Protein AF-A0A954G196-F1 (afdb_monomer)

Mean predicted aligned error: 9.14 Å

Secondary structure (DSSP, 8-state):
---------------------------B------TT--HHHHHHHHHSS--HHHHHHHHHHTSPP-HHHHHTT-SBSSHHHHHHHHHHHHHSBHHHHHHS-S--SHHHHHHS--S-----TT--BHHHHHHHHHHS-HHHHHHHHTT--HHHHHHHHHT--HHHHHHHHTT---PPTTS-TT-TT----------TT--HHHHHHHHHHHHHTT--

Nearest PDB structures (foldseek):
  2qez-assembly3_E  TM=8.944E-01  e=1.404E-07  Listeria monocytogenes serotype 4b str. F2365
  2qez-assembly3_D  TM=8.898E-01  e=1.645E-07  Listeria monocytogenes serotype 4b str. F2365
  2qez-assembly4_B  TM=8.903E-01  e=4.498E-07  Listeria monocytogenes serotype 4b str. F2365
  2qez-assembly4_C  TM=8.889E-01  e=5.559E-07  Listeria monocytogenes serotype 4b str. F2365
  3abo-assembly1_A  TM=8.977E-01  e=1.645E-05  Escherichia coli K-12

pLDDT: mean 86.34, std 20.27, range [30.31, 98.56]

Solvent-accessible surface area (backbone atoms only — not comparable to full-atom values): 13025 Å² total; per-residue (Å²): 141,83,90,84,83,87,81,81,82,79,82,78,78,78,76,76,75,76,75,80,69,85,68,73,74,54,44,34,76,43,92,80,81,63,89,85,36,20,48,66,59,48,36,35,71,77,65,72,43,90,46,72,69,59,50,51,26,45,62,35,10,19,41,76,95,47,71,70,40,45,76,73,30,19,20,34,58,45,70,65,18,19,52,43,29,33,50,17,46,31,51,25,42,49,68,61,47,73,74,53,58,96,62,90,49,75,64,47,68,69,63,51,57,82,92,76,67,78,62,60,99,81,50,57,25,34,42,44,46,44,48,49,57,69,76,54,55,50,74,62,50,56,68,54,56,76,67,58,41,70,67,58,53,56,54,35,57,44,70,49,51,73,66,55,49,50,60,41,57,77,58,60,67,67,54,44,85,100,56,61,54,48,28,88,96,51,86,85,45,84,66,78,64,80,42,98,77,69,42,66,67,58,30,49,52,46,47,55,53,34,47,76,72,75,30,98

Structure (mmCIF, N/CA/C/O backbone):
data_AF-A0A954G196-F1
#
_entry.id   AF-A0A954G196-F1
#
loop_
_atom_site.group_PDB
_atom_site.id
_atom_site.type_symbol
_atom_site.label_atom_id
_atom_site.label_alt_id
_atom_site.label_comp_id
_atom_site.label_asym_id
_atom_site.label_entity_id
_atom_site.label_seq_id
_atom_site.pdbx_PDB_ins_code
_atom_site.Cartn_x
_atom_site.Cartn_y
_atom_site.Cartn_z
_atom_site.occupancy
_atom_site.B_iso_or_equiv
_atom_site.auth_seq_id
_atom_site.auth_comp_id
_atom_site.auth_asym_id
_atom_site.auth_atom_id
_atom_site.pdbx_PDB_model_num
ATOM 1 N N . MET A 1 1 ? -22.270 -38.171 -60.499 1.00 39.94 1 MET A N 1
ATOM 2 C CA . MET A 1 1 ? -21.292 -38.528 -59.444 1.00 39.94 1 MET A CA 1
ATOM 3 C C . MET A 1 1 ? -20.167 -37.513 -59.557 1.00 39.94 1 MET A C 1
ATOM 5 O O . MET A 1 1 ? -19.632 -37.422 -60.644 1.00 39.94 1 MET A O 1
ATOM 9 N N . LEU A 1 2 ? -19.806 -36.639 -58.625 1.00 38.56 2 LEU A N 1
ATOM 10 C CA . LEU A 1 2 ? -20.030 -36.418 -57.193 1.00 38.56 2 LEU A CA 1
ATOM 11 C C . LEU A 1 2 ? -20.229 -34.881 -57.039 1.00 38.56 2 LEU A C 1
ATOM 13 O O . LEU A 1 2 ? -19.642 -34.137 -57.810 1.00 38.56 2 LEU A O 1
ATOM 17 N N . GLY A 1 3 ? -21.077 -34.294 -56.195 1.00 36.56 3 GLY A N 1
ATOM 18 C CA . GLY A 1 3 ? -21.371 -34.629 -54.809 1.00 36.56 3 GLY A CA 1
ATOM 19 C C . GLY A 1 3 ? -20.386 -33.924 -53.866 1.00 36.56 3 GLY A C 1
ATOM 20 O O . GLY A 1 3 ? -19.555 -34.606 -53.285 1.00 36.56 3 GLY A O 1
ATOM 21 N N . SER A 1 4 ? -20.441 -32.593 -53.727 1.00 35.09 4 SER A N 1
ATOM 22 C CA . SER A 1 4 ? -19.754 -31.888 -52.631 1.00 35.09 4 SER A CA 1
ATOM 23 C C . SER A 1 4 ? -20.614 -30.732 -52.121 1.00 35.09 4 SER A C 1
ATOM 25 O O . SER A 1 4 ? -20.713 -29.675 -52.742 1.00 35.09 4 SER A O 1
ATOM 27 N N . SER A 1 5 ? -21.292 -30.983 -51.003 1.00 35.44 5 SER A N 1
ATOM 28 C CA . SER A 1 5 ? -22.022 -29.991 -50.220 1.00 35.44 5 SER A CA 1
ATOM 29 C C . SER A 1 5 ? -21.052 -29.324 -49.248 1.00 35.44 5 SER A C 1
ATOM 31 O O . SER A 1 5 ? -20.457 -29.991 -48.405 1.00 35.44 5 SER A O 1
ATOM 33 N N . ILE A 1 6 ? -20.902 -28.005 -49.350 1.00 37.25 6 ILE A N 1
ATOM 34 C CA . ILE A 1 6 ? -20.151 -27.199 -48.385 1.00 37.25 6 ILE A CA 1
ATOM 35 C C . ILE A 1 6 ? -21.044 -27.015 -47.153 1.00 37.25 6 ILE A C 1
ATOM 37 O O . ILE A 1 6 ? -22.035 -26.289 -47.196 1.00 37.25 6 ILE A O 1
ATOM 41 N N . ALA A 1 7 ? -20.719 -27.713 -46.066 1.00 35.91 7 ALA A N 1
ATOM 42 C CA . ALA A 1 7 ? -21.366 -27.534 -44.774 1.00 35.91 7 ALA A CA 1
ATOM 43 C C . ALA A 1 7 ? -20.754 -26.316 -44.064 1.00 35.91 7 ALA A C 1
ATOM 45 O O . ALA A 1 7 ? -19.602 -26.344 -43.635 1.00 35.91 7 ALA A O 1
ATOM 46 N N . LEU A 1 8 ? -21.527 -25.234 -43.962 1.00 30.31 8 LEU A N 1
ATOM 47 C CA . LEU A 1 8 ? -21.181 -24.050 -43.180 1.00 30.31 8 LEU A CA 1
ATOM 48 C C . LEU A 1 8 ? -21.573 -24.298 -41.716 1.00 30.31 8 LEU A C 1
ATOM 50 O O . LEU A 1 8 ? -22.739 -24.173 -41.341 1.00 30.31 8 LEU A O 1
ATOM 54 N N . THR A 1 9 ? -20.614 -24.687 -40.882 1.00 34.22 9 THR A N 1
ATOM 55 C CA . THR A 1 9 ? -20.844 -24.917 -39.451 1.00 34.22 9 THR A CA 1
ATOM 56 C C . THR A 1 9 ? -20.902 -23.573 -38.716 1.00 34.22 9 THR A C 1
ATOM 58 O O . 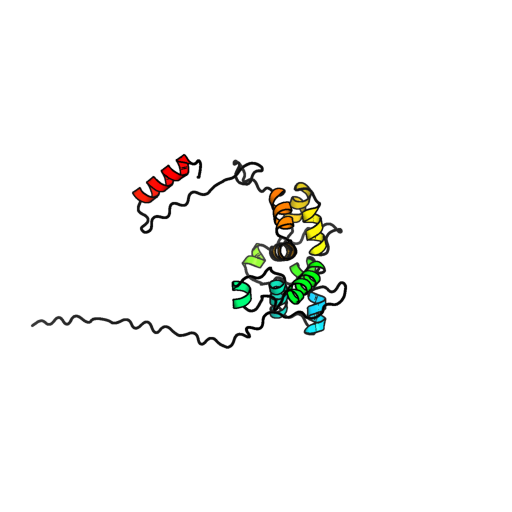THR A 1 9 ? -19.870 -23.003 -38.366 1.00 34.22 9 THR A O 1
ATOM 61 N N . LEU A 1 10 ? -22.105 -23.041 -38.475 1.00 31.89 10 LEU A N 1
ATOM 62 C CA . LEU A 1 10 ? -22.304 -21.916 -37.554 1.00 31.89 10 LEU A CA 1
ATOM 63 C C . LEU A 1 10 ? -22.091 -22.391 -36.110 1.00 31.89 10 LEU A C 1
ATOM 65 O O . LEU A 1 10 ? -22.934 -23.079 -35.535 1.00 31.89 10 LEU A O 1
ATOM 69 N N . SER A 1 11 ? -20.965 -22.004 -35.513 1.00 32.06 11 SER A N 1
ATOM 70 C CA . SER A 1 11 ? -20.737 -22.157 -34.077 1.00 32.06 11 SER A CA 1
ATOM 71 C C . SER A 1 11 ? -21.541 -21.092 -33.327 1.00 32.06 11 SER A C 1
ATOM 73 O O . SER A 1 11 ? -21.160 -19.925 -33.277 1.00 32.06 11 SER A O 1
ATOM 75 N N . PHE A 1 12 ? -22.686 -21.479 -32.763 1.00 35.28 12 PHE A N 1
ATOM 76 C CA . PHE A 1 12 ? -23.407 -20.653 -31.798 1.00 35.28 12 PHE A CA 1
ATOM 77 C C . PHE A 1 12 ? -22.737 -20.795 -30.430 1.00 35.28 12 PHE A C 1
ATOM 79 O O . PHE A 1 12 ? -23.051 -21.702 -29.655 1.00 35.28 12 PHE A O 1
ATOM 86 N N . THR A 1 13 ? -21.826 -19.882 -30.098 1.00 34.56 13 THR A N 1
ATOM 87 C CA . THR A 1 13 ? -21.360 -19.708 -28.722 1.00 34.56 13 THR A CA 1
ATOM 88 C C . THR A 1 13 ? -22.534 -19.219 -27.879 1.00 34.56 13 THR A C 1
ATOM 90 O O . THR A 1 13 ? -22.913 -18.048 -27.886 1.00 34.56 13 THR A O 1
ATOM 93 N N . ARG A 1 14 ? -23.149 -20.150 -27.145 1.00 32.94 14 ARG A N 1
ATOM 94 C CA . ARG A 1 14 ? -24.119 -19.864 -26.085 1.00 32.94 14 ARG A CA 1
ATOM 95 C C . ARG A 1 14 ? -23.381 -19.105 -24.98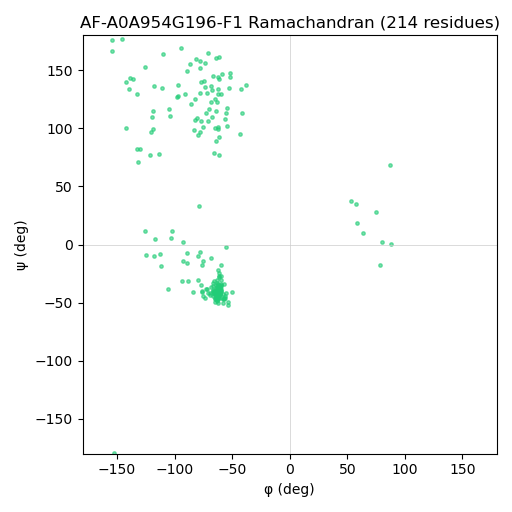2 1.00 32.94 14 ARG A C 1
ATOM 97 O O . ARG A 1 14 ? -22.822 -19.707 -24.069 1.00 32.94 14 ARG A O 1
ATOM 104 N N . SER A 1 15 ? -23.353 -17.779 -25.083 1.00 33.69 15 SER A N 1
ATOM 105 C CA . SER A 1 15 ? -22.915 -16.922 -23.988 1.00 33.69 15 SER A CA 1
ATOM 106 C C . SER A 1 15 ? -23.889 -17.145 -22.831 1.00 33.69 15 SER A C 1
ATOM 108 O O . SER A 1 15 ? -25.037 -16.694 -22.864 1.00 33.69 15 SER A O 1
ATOM 110 N N . ARG A 1 16 ? -23.475 -17.951 -21.845 1.00 33.72 16 ARG A N 1
ATOM 111 C CA . ARG A 1 16 ? -24.171 -18.057 -20.566 1.00 33.72 16 ARG A CA 1
ATOM 112 C C . ARG A 1 16 ? -24.098 -16.665 -19.951 1.00 33.72 16 ARG A C 1
ATOM 114 O O . ARG A 1 16 ? -23.074 -16.297 -19.386 1.00 33.72 16 ARG A O 1
ATOM 121 N N . LYS A 1 17 ? -25.181 -15.891 -20.071 1.00 33.06 17 LYS A N 1
ATOM 122 C CA . LYS A 1 17 ? -25.446 -14.785 -19.152 1.00 33.06 17 LYS A CA 1
ATOM 123 C C . LYS A 1 17 ? -25.402 -15.394 -17.756 1.00 33.06 17 LYS A C 1
ATOM 125 O O . LYS A 1 17 ? -26.336 -16.088 -17.363 1.00 33.06 17 LYS A O 1
ATOM 130 N N . ALA A 1 18 ? -24.289 -15.192 -17.058 1.00 33.81 18 ALA A N 1
ATOM 131 C CA . ALA A 1 18 ? -24.248 -15.340 -15.621 1.00 33.81 18 ALA A CA 1
ATOM 132 C C . ALA A 1 18 ? -25.329 -14.397 -15.095 1.00 33.81 18 ALA A C 1
ATOM 134 O O . ALA A 1 18 ? -25.239 -13.178 -15.246 1.00 33.81 18 ALA A O 1
ATOM 135 N N . THR A 1 19 ? -26.419 -14.976 -14.609 1.00 32.09 19 THR A N 1
ATOM 136 C CA . THR A 1 19 ? -27.421 -14.257 -13.840 1.00 32.09 19 THR A CA 1
ATOM 137 C C . THR A 1 19 ? -26.679 -13.606 -12.688 1.00 32.09 19 THR A C 1
ATOM 139 O O . THR A 1 19 ? -26.096 -14.303 -11.859 1.00 32.09 19 THR A O 1
ATOM 142 N N . ALA A 1 20 ? -26.633 -12.274 -12.697 1.00 37.56 20 ALA A N 1
ATOM 143 C CA . ALA A 1 20 ? -26.178 -11.492 -11.569 1.00 37.56 20 ALA A CA 1
ATOM 144 C C . ALA A 1 20 ? -27.131 -11.800 -10.414 1.00 37.56 20 ALA A C 1
ATOM 146 O O . ALA A 1 20 ? -28.212 -11.223 -10.302 1.00 37.56 20 ALA A O 1
ATOM 147 N N . GLU A 1 21 ? -26.760 -12.786 -9.602 1.00 36.22 21 GLU A N 1
ATOM 148 C CA . GLU A 1 21 ? -27.290 -12.896 -8.258 1.00 36.22 21 GLU A CA 1
ATOM 149 C C . GLU A 1 21 ? -27.058 -11.551 -7.584 1.00 36.22 21 GLU A C 1
ATOM 151 O O . GLU A 1 21 ? -25.999 -10.937 -7.739 1.00 36.22 21 GLU A O 1
ATOM 156 N N . ASN A 1 22 ? -28.100 -11.084 -6.908 1.00 37.53 22 ASN A N 1
ATOM 157 C CA . ASN A 1 22 ? -28.181 -9.822 -6.202 1.00 37.53 22 ASN A CA 1
ATOM 158 C C . ASN A 1 22 ? -27.117 -9.792 -5.090 1.00 37.53 22 ASN A C 1
ATOM 160 O O . ASN A 1 22 ? -27.403 -10.060 -3.924 1.00 37.53 22 ASN A O 1
ATOM 164 N N . ARG A 1 23 ? -25.854 -9.553 -5.463 1.00 42.22 23 ARG A N 1
ATOM 165 C CA . ARG A 1 23 ? -24.754 -9.330 -4.531 1.00 42.22 23 ARG A CA 1
ATOM 166 C C . ARG A 1 23 ? -25.068 -8.011 -3.876 1.00 42.22 23 ARG A C 1
ATOM 168 O O . ARG A 1 23 ? -25.039 -6.987 -4.545 1.00 42.22 23 ARG A O 1
ATOM 175 N N . ASN A 1 24 ? -25.431 -8.085 -2.605 1.00 45.66 24 ASN A N 1
ATOM 176 C CA . ASN A 1 24 ? -25.754 -6.966 -1.744 1.00 45.66 24 ASN A CA 1
ATOM 177 C C . ASN A 1 24 ? -24.731 -5.835 -1.967 1.00 45.66 24 ASN A C 1
ATOM 179 O O . ASN A 1 24 ? -23.633 -5.857 -1.414 1.00 45.66 24 ASN A O 1
ATOM 183 N N . SER A 1 25 ? -25.078 -4.881 -2.832 1.00 47.53 25 SER A N 1
ATOM 184 C CA . SER A 1 25 ? -24.249 -3.762 -3.289 1.00 47.53 25 SER A CA 1
ATOM 185 C C . SER A 1 25 ? -24.222 -2.649 -2.242 1.00 47.53 25 SER A C 1
ATOM 187 O O . SER A 1 25 ? -24.230 -1.461 -2.561 1.00 47.53 25 SER A O 1
ATOM 189 N N . GLY A 1 26 ? -24.290 -3.046 -0.972 1.00 66.19 26 GLY A N 1
ATOM 190 C CA . GLY A 1 26 ? -24.267 -2.157 0.165 1.00 66.19 26 GLY A CA 1
ATOM 191 C C . GLY A 1 26 ? -22.823 -1.819 0.454 1.00 66.19 26 GLY A C 1
ATOM 192 O O . GLY A 1 26 ? -22.072 -2.663 0.937 1.00 66.19 26 GLY A O 1
ATOM 193 N N . ALA A 1 27 ? -22.437 -0.591 0.137 1.00 86.50 27 ALA A N 1
ATOM 194 C CA . ALA A 1 27 ? -21.193 -0.040 0.628 1.00 86.50 27 ALA A CA 1
ATOM 195 C C . ALA A 1 27 ? -21.118 -0.187 2.163 1.00 86.50 27 ALA A C 1
ATOM 197 O O . ALA A 1 27 ? -22.134 -0.180 2.863 1.00 86.50 27 ALA A O 1
ATOM 198 N N . VAL A 1 28 ? -19.911 -0.372 2.686 1.00 95.69 28 VAL A N 1
ATOM 199 C CA . VAL A 1 28 ? -19.673 -0.727 4.086 1.00 95.69 28 VAL A CA 1
ATOM 200 C C . VAL A 1 28 ? -19.941 0.488 4.972 1.00 95.69 28 VAL A C 1
ATOM 202 O O . VAL A 1 28 ? -19.223 1.486 4.895 1.00 95.69 28 VAL A O 1
ATOM 205 N N . SER A 1 29 ? -20.978 0.411 5.806 1.00 96.19 29 SER A N 1
ATOM 206 C CA . SER A 1 29 ? -21.328 1.464 6.763 1.00 96.19 29 SER A CA 1
ATOM 207 C C . SER A 1 29 ? -20.762 1.144 8.142 1.00 96.19 29 SER A C 1
ATOM 209 O O . SER A 1 29 ? -20.969 0.049 8.666 1.00 96.19 29 SER A O 1
ATOM 211 N N . ILE A 1 30 ? -20.045 2.104 8.725 1.00 96.88 30 ILE A N 1
ATOM 212 C CA . ILE A 1 30 ? -19.459 2.014 10.067 1.00 96.88 30 ILE A CA 1
ATOM 213 C C . ILE A 1 30 ? -19.877 3.294 10.796 1.00 96.88 30 ILE A C 1
ATOM 215 O O . ILE A 1 30 ? -19.128 4.270 10.780 1.00 96.88 30 ILE A O 1
ATOM 219 N N . PRO A 1 31 ? -21.094 3.343 11.365 1.00 93.06 31 PRO A N 1
ATOM 220 C CA . PRO A 1 31 ? -21.669 4.592 11.860 1.00 93.06 31 PRO A CA 1
ATOM 221 C C . PRO A 1 31 ? -20.986 5.093 13.137 1.00 93.06 31 PRO A C 1
ATOM 223 O O . PRO A 1 31 ? -20.762 6.290 13.283 1.00 93.06 31 PRO A O 1
ATOM 226 N N . GLU A 1 32 ? -20.618 4.183 14.042 1.00 94.12 32 GLU A N 1
ATOM 227 C CA . GLU A 1 32 ? -20.075 4.523 15.359 1.00 94.12 32 GLU A CA 1
ATOM 228 C C . GLU A 1 32 ? -18.961 3.561 15.781 1.00 94.12 32 GLU A C 1
ATOM 230 O O . GLU A 1 32 ? -19.067 2.339 15.611 1.00 94.12 32 GLU A O 1
ATOM 235 N N . ILE A 1 33 ? -17.922 4.125 16.395 1.00 96.88 33 ILE A N 1
ATOM 236 C CA . ILE A 1 33 ? -16.804 3.411 17.020 1.00 96.88 33 ILE A CA 1
ATOM 237 C C . ILE A 1 33 ? -16.651 3.874 18.469 1.00 96.88 33 ILE A C 1
ATOM 239 O O . ILE A 1 33 ? -17.026 5.000 18.808 1.00 96.88 33 ILE A O 1
ATOM 243 N N . ARG A 1 34 ? -16.119 3.011 19.335 1.00 96.75 34 ARG A N 1
ATOM 244 C CA . ARG A 1 34 ? -15.743 3.395 20.703 1.00 96.75 34 ARG A CA 1
ATOM 245 C C . ARG A 1 34 ? -14.321 3.955 20.722 1.00 96.75 34 ARG A C 1
ATOM 247 O O . ARG A 1 34 ? -13.507 3.629 19.862 1.00 96.75 34 ARG A O 1
ATOM 254 N N . ASP A 1 35 ? -14.026 4.790 21.712 1.00 94.50 35 ASP A N 1
ATOM 255 C CA . ASP A 1 35 ? -12.684 5.350 21.867 1.00 94.50 35 ASP A CA 1
ATOM 256 C C . ASP A 1 35 ? -11.649 4.241 22.114 1.00 94.50 35 ASP A C 1
ATOM 258 O O . ASP A 1 35 ? -11.897 3.313 22.888 1.00 94.50 35 ASP A O 1
ATOM 262 N N . GLY A 1 36 ? -10.522 4.309 21.403 1.00 93.69 36 GLY A N 1
ATOM 263 C CA . GLY A 1 36 ? -9.479 3.276 21.417 1.00 93.69 36 GLY A CA 1
ATOM 264 C C . GLY A 1 36 ? -9.900 1.896 20.887 1.00 93.69 36 GLY A C 1
ATOM 265 O O . GLY A 1 36 ? -9.147 0.938 21.047 1.00 93.69 36 GLY A O 1
ATOM 266 N N . GLU A 1 37 ? -11.082 1.755 20.277 1.00 97.44 37 GLU A N 1
ATOM 267 C CA . GLU A 1 37 ? -11.554 0.470 19.755 1.00 97.44 37 GLU A CA 1
ATOM 268 C C . GLU A 1 37 ? -10.704 0.019 18.565 1.00 97.44 37 GLU A C 1
ATOM 270 O O . GLU A 1 37 ? -10.422 0.798 17.652 1.00 97.44 37 GLU A O 1
ATOM 275 N N . ASP A 1 38 ? -10.294 -1.248 18.582 1.00 97.56 38 ASP A N 1
ATOM 276 C CA . ASP A 1 38 ? -9.628 -1.900 17.460 1.00 97.56 38 ASP A CA 1
ATOM 277 C C . ASP A 1 38 ? -10.625 -2.663 16.570 1.00 97.56 38 ASP A C 1
ATOM 279 O O . ASP A 1 38 ? -11.793 -2.869 16.915 1.00 97.56 38 ASP A O 1
ATOM 283 N N . LEU A 1 39 ? -10.156 -3.103 15.403 1.00 96.81 39 LEU A N 1
ATOM 284 C CA . LEU A 1 39 ? -10.985 -3.771 14.404 1.00 96.81 39 LEU A CA 1
ATOM 285 C C . LEU A 1 39 ? -11.588 -5.092 14.921 1.00 96.81 39 LEU A C 1
ATOM 287 O O . LEU A 1 39 ? -12.762 -5.363 14.667 1.00 96.81 39 LEU A O 1
ATOM 291 N N . PHE A 1 40 ? -10.844 -5.893 15.686 1.00 96.56 40 PHE A N 1
ATOM 292 C CA . PHE A 1 40 ? -11.333 -7.164 16.236 1.00 96.56 40 PHE A CA 1
ATOM 293 C C . PHE A 1 40 ? -12.331 -6.947 17.377 1.00 96.56 40 PHE A C 1
ATOM 295 O O . PHE A 1 40 ? -13.345 -7.644 17.457 1.00 96.56 40 PHE A O 1
ATOM 302 N N . SER A 1 41 ? -12.096 -5.950 18.226 1.00 96.38 41 SER A N 1
ATOM 303 C CA . SER A 1 41 ? -13.030 -5.505 19.261 1.00 96.38 41 SER A CA 1
ATOM 304 C C . SER A 1 41 ? -14.352 -5.033 18.646 1.00 96.38 41 SER A C 1
ATOM 306 O O . SER A 1 41 ? -15.424 -5.446 19.100 1.00 96.38 41 SER A O 1
ATOM 308 N N . TYR A 1 42 ? -14.291 -4.262 17.555 1.00 96.75 42 TYR A N 1
ATOM 309 C CA . TYR A 1 42 ? -15.470 -3.850 16.790 1.00 96.75 42 TYR A CA 1
ATOM 310 C C . TYR A 1 42 ? -16.224 -5.048 16.193 1.00 96.75 42 TYR A C 1
ATOM 312 O O . TYR A 1 42 ? -17.449 -5.129 16.325 1.00 96.75 42 TYR A O 1
ATOM 320 N N . LEU A 1 43 ? -15.513 -6.002 15.577 1.00 95.12 43 LEU A N 1
ATOM 321 C CA . LEU A 1 43 ? -16.104 -7.233 15.033 1.00 95.12 43 LEU A CA 1
ATOM 322 C C . LEU A 1 43 ? -16.835 -8.031 16.116 1.00 95.12 43 LEU A C 1
ATOM 324 O O . LEU A 1 43 ? -18.007 -8.362 15.959 1.00 95.12 43 LEU A O 1
ATOM 328 N N . ASN A 1 44 ? -16.178 -8.278 17.248 1.00 94.44 44 ASN A N 1
ATOM 329 C CA . ASN A 1 44 ? -16.773 -9.021 18.356 1.00 94.44 44 ASN A CA 1
ATOM 330 C C . ASN A 1 44 ? -17.998 -8.304 18.933 1.00 94.44 44 ASN A C 1
ATOM 332 O O . ASN A 1 44 ? -18.991 -8.946 19.262 1.00 94.44 44 ASN A O 1
ATOM 336 N N . ARG A 1 45 ? -17.972 -6.973 19.024 1.00 94.94 45 ARG A N 1
ATOM 337 C CA . ARG A 1 45 ? -19.113 -6.197 19.521 1.00 94.94 45 ARG A CA 1
ATOM 338 C C . ARG A 1 45 ? -20.307 -6.212 18.568 1.00 94.94 45 ARG A C 1
ATOM 340 O O . ARG A 1 45 ? -21.443 -6.256 19.032 1.00 94.94 45 ARG A O 1
ATOM 347 N N . THR A 1 46 ? -20.063 -6.087 17.267 1.00 93.62 46 THR A N 1
ATOM 348 C CA . THR A 1 46 ? -21.127 -5.912 16.263 1.00 93.62 46 THR A CA 1
ATOM 349 C C . THR A 1 46 ? -21.674 -7.232 15.737 1.00 93.62 46 THR A C 1
ATOM 351 O O . THR A 1 46 ? -22.859 -7.309 15.427 1.00 93.62 46 THR A O 1
ATOM 354 N N . ASN A 1 47 ? -20.837 -8.266 15.683 1.00 92.44 47 ASN A N 1
ATOM 355 C CA . ASN A 1 47 ? -21.171 -9.565 15.107 1.00 92.44 47 ASN A CA 1
ATOM 356 C C . ASN A 1 47 ? -21.117 -10.721 16.125 1.00 92.44 47 ASN A C 1
ATOM 358 O O . ASN A 1 47 ? -21.533 -11.834 15.821 1.00 92.44 47 ASN A O 1
ATOM 362 N N . GLY A 1 48 ? -20.602 -10.492 17.338 1.00 89.44 48 GLY A N 1
ATOM 363 C CA . GLY A 1 48 ? -20.508 -11.500 18.405 1.00 89.44 48 GLY A CA 1
ATOM 364 C C . GLY A 1 48 ? -19.356 -12.501 18.252 1.00 89.44 48 GLY A C 1
ATOM 365 O O . GLY A 1 48 ? -18.983 -13.147 19.228 1.00 89.44 48 GLY A O 1
ATOM 366 N N . ALA A 1 49 ? -18.781 -12.619 17.054 1.00 90.38 49 ALA A N 1
ATOM 367 C CA . ALA A 1 49 ? -17.638 -13.469 16.742 1.00 90.38 49 ALA A CA 1
ATOM 368 C C . ALA A 1 49 ? -16.864 -12.927 15.530 1.00 90.38 49 ALA A C 1
ATOM 370 O O . ALA A 1 49 ? -17.371 -12.095 14.769 1.00 90.38 49 ALA A O 1
ATOM 371 N N . PHE A 1 50 ? -15.649 -13.446 15.326 1.00 92.88 50 PHE A N 1
ATOM 372 C CA . PHE A 1 50 ? -14.862 -13.167 14.129 1.00 92.88 50 PHE A CA 1
ATOM 373 C C . PHE A 1 50 ? -15.570 -13.697 12.874 1.00 92.88 50 PHE A C 1
ATOM 375 O O . PHE A 1 50 ? -15.855 -14.890 12.766 1.00 92.88 50 PHE A O 1
ATOM 382 N N . ASP A 1 51 ? -15.820 -12.799 11.923 1.00 94.56 51 ASP A N 1
ATOM 383 C CA . ASP A 1 51 ? -16.320 -13.112 10.587 1.00 94.56 51 ASP A CA 1
ATOM 384 C C . ASP A 1 51 ? -15.285 -12.646 9.547 1.00 94.56 51 ASP A C 1
ATOM 386 O O . ASP A 1 51 ? -15.050 -11.436 9.430 1.00 94.56 51 ASP A O 1
ATOM 390 N N . PRO A 1 52 ? -14.666 -13.573 8.789 1.00 93.69 52 PRO A N 1
ATOM 391 C CA . PRO A 1 52 ? -13.689 -13.243 7.755 1.00 93.69 52 PRO A CA 1
ATOM 392 C C . PRO A 1 52 ? -14.217 -12.288 6.676 1.00 93.69 52 PRO A C 1
ATOM 394 O O . PRO A 1 52 ? -13.459 -11.466 6.155 1.00 93.69 52 PRO A O 1
ATOM 397 N N . ASP A 1 53 ? -15.500 -12.364 6.323 1.00 94.19 53 ASP A N 1
ATOM 398 C CA . ASP A 1 53 ? -16.067 -11.522 5.268 1.00 94.19 53 ASP A CA 1
ATOM 399 C C . ASP A 1 53 ? -16.299 -10.097 5.763 1.00 94.19 53 ASP A C 1
ATOM 401 O O . ASP A 1 53 ? -16.002 -9.130 5.050 1.00 94.19 53 ASP A O 1
ATOM 405 N N . LEU A 1 54 ? -16.764 -9.943 7.004 1.00 95.00 54 LEU A N 1
ATOM 406 C CA . LEU A 1 54 ? -16.853 -8.634 7.642 1.00 95.00 54 LEU A CA 1
ATOM 407 C C . LEU A 1 54 ? -15.460 -8.038 7.887 1.00 95.00 54 LEU A C 1
ATOM 409 O O . LEU A 1 54 ? -15.257 -6.856 7.617 1.00 95.00 54 LEU A O 1
ATOM 413 N N . TYR A 1 55 ? -14.480 -8.848 8.300 1.00 97.12 55 TYR A N 1
ATOM 414 C CA . TYR A 1 55 ? -13.079 -8.433 8.430 1.00 97.12 55 TYR A CA 1
ATOM 415 C C . TYR A 1 55 ? -12.549 -7.822 7.123 1.00 97.12 55 TYR A C 1
ATOM 417 O O . TYR A 1 55 ? -12.087 -6.678 7.106 1.00 97.12 55 TYR A O 1
ATOM 425 N N . ARG A 1 56 ? -12.716 -8.528 5.997 1.00 96.75 56 ARG A N 1
ATOM 426 C CA . ARG A 1 56 ? -12.340 -8.038 4.658 1.00 96.75 56 ARG A CA 1
ATOM 427 C C . ARG A 1 56 ? -13.046 -6.738 4.290 1.00 96.75 56 ARG A C 1
ATOM 429 O O . ARG A 1 56 ? -12.412 -5.828 3.757 1.00 96.75 56 ARG A O 1
ATOM 436 N N . LYS A 1 57 ? -14.343 -6.628 4.588 1.00 97.06 57 LYS A N 1
ATOM 437 C CA . LYS A 1 57 ? -15.126 -5.408 4.347 1.00 97.06 57 LYS A CA 1
ATOM 438 C C . LYS A 1 57 ? -14.604 -4.221 5.151 1.00 97.06 57 LYS A C 1
ATOM 440 O O . LYS A 1 57 ? -14.464 -3.144 4.583 1.00 97.06 57 LYS A O 1
ATOM 445 N N . LEU A 1 58 ? -14.261 -4.403 6.426 1.00 97.56 58 LEU A N 1
ATOM 446 C CA . LEU A 1 58 ? -13.687 -3.338 7.258 1.00 97.56 58 LEU A CA 1
ATOM 447 C C . LEU A 1 58 ? -12.310 -2.893 6.739 1.00 97.56 58 LEU A C 1
ATOM 449 O O . LEU A 1 58 ? -12.048 -1.694 6.632 1.00 97.56 58 LEU A O 1
ATOM 453 N N . LEU A 1 59 ? -11.456 -3.838 6.329 1.00 97.88 59 LEU A N 1
ATOM 454 C CA . LEU A 1 59 ? -10.169 -3.518 5.698 1.00 97.88 59 LEU A CA 1
ATOM 455 C C . LEU A 1 59 ? -10.326 -2.801 4.350 1.00 97.88 59 LEU A C 1
ATOM 457 O O . LEU A 1 59 ? -9.523 -1.924 4.010 1.00 97.88 59 LEU A O 1
ATOM 461 N N . GLY A 1 60 ? -11.329 -3.180 3.558 1.00 97.69 60 GLY A N 1
ATOM 462 C CA . GLY A 1 60 ? -11.682 -2.503 2.311 1.00 97.69 60 GLY A CA 1
ATOM 463 C C . GLY A 1 60 ? -12.197 -1.087 2.558 1.00 97.69 60 GLY A C 1
ATOM 464 O O . GLY A 1 60 ? -11.751 -0.148 1.901 1.00 97.69 60 GLY A O 1
ATOM 465 N N . ALA A 1 61 ? -13.039 -0.907 3.576 1.00 98.19 61 ALA A N 1
ATOM 466 C CA . ALA A 1 61 ? -13.618 0.381 3.934 1.00 98.19 61 ALA A CA 1
ATOM 467 C C . ALA A 1 61 ? -12.556 1.419 4.329 1.00 98.19 61 ALA A C 1
ATOM 469 O O . ALA A 1 61 ? -12.766 2.608 4.114 1.00 98.19 61 ALA A O 1
ATOM 470 N N . ALA A 1 62 ? -11.397 0.986 4.837 1.00 98.38 62 ALA A N 1
ATOM 471 C CA . ALA A 1 62 ? -10.275 1.864 5.177 1.00 98.38 62 ALA A CA 1
ATOM 472 C C . ALA A 1 62 ? -9.476 2.391 3.962 1.00 98.38 62 ALA A C 1
ATOM 474 O O . ALA A 1 62 ? -8.684 3.329 4.118 1.00 98.38 62 ALA A O 1
ATOM 475 N N . ASN A 1 63 ? -9.650 1.823 2.758 1.00 97.94 63 ASN A N 1
ATOM 476 C CA . ASN A 1 63 ? -9.018 2.344 1.537 1.00 97.94 63 ASN A CA 1
ATOM 477 C C . ASN A 1 63 ? -9.480 3.777 1.240 1.00 97.94 63 ASN A C 1
ATOM 479 O O . ASN A 1 63 ? -10.529 4.205 1.706 1.00 97.94 63 ASN A O 1
ATOM 483 N N . GLU A 1 64 ? -8.735 4.513 0.412 1.00 97.06 64 GLU A N 1
ATOM 484 C CA . GLU A 1 64 ? -9.350 5.606 -0.357 1.00 97.06 64 GLU A CA 1
ATOM 485 C C . GLU A 1 64 ? -10.388 5.056 -1.344 1.00 97.06 64 GLU A C 1
ATOM 487 O O . 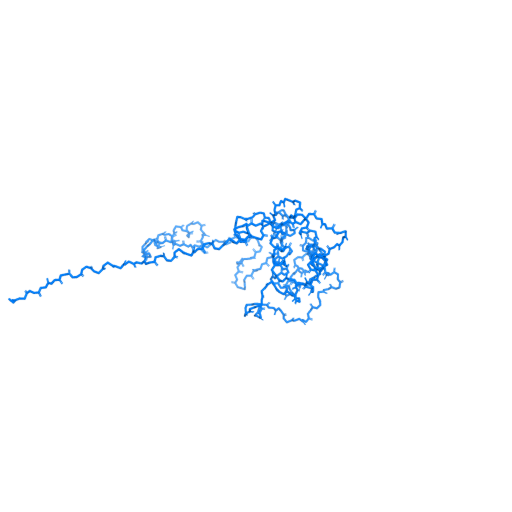GLU A 1 64 ? -10.371 3.869 -1.673 1.00 97.06 64 GLU A O 1
ATOM 492 N N . PHE A 1 65 ? -11.306 5.903 -1.813 1.00 96.31 65 PHE A N 1
ATOM 493 C CA . PHE A 1 65 ? -12.330 5.460 -2.760 1.00 96.31 65 PHE A CA 1
ATOM 494 C C . PHE A 1 65 ? -11.710 4.901 -4.053 1.00 96.31 65 PHE A C 1
ATOM 496 O O . PHE A 1 65 ? -10.874 5.546 -4.686 1.00 96.31 65 PHE A O 1
ATOM 503 N N . LYS A 1 66 ? -12.159 3.704 -4.450 1.00 96.12 66 LYS A N 1
ATOM 504 C CA . LYS A 1 66 ? -11.823 3.035 -5.713 1.00 96.12 66 LYS A CA 1
ATOM 505 C C . LYS A 1 66 ? -13.078 2.364 -6.265 1.00 96.12 66 LYS A C 1
ATOM 507 O O . LYS A 1 66 ? -13.759 1.646 -5.534 1.00 96.12 66 LYS A O 1
ATOM 512 N N . GLU A 1 67 ? -13.348 2.530 -7.558 1.00 95.06 67 GLU A N 1
ATOM 513 C CA . GLU A 1 67 ? -14.524 1.928 -8.210 1.00 95.06 67 GLU A CA 1
ATOM 514 C C . GLU A 1 67 ? -14.520 0.394 -8.124 1.00 95.06 67 GLU A C 1
ATOM 516 O O . GLU A 1 67 ? -15.559 -0.221 -7.899 1.00 95.06 67 GLU A O 1
ATOM 521 N N . GLY A 1 68 ? -13.343 -0.235 -8.223 1.00 96.31 68 GLY A N 1
ATOM 522 C CA . GLY A 1 68 ? -13.202 -1.686 -8.072 1.00 96.31 68 GLY A CA 1
ATOM 523 C C . GLY A 1 68 ? -13.639 -2.194 -6.694 1.00 96.31 68 GLY A C 1
ATOM 524 O O . GLY A 1 68 ? -14.358 -3.187 -6.613 1.00 96.31 68 GLY A O 1
ATOM 525 N N . ASP A 1 69 ? -13.284 -1.475 -5.623 1.00 97.00 69 ASP A N 1
ATOM 526 C CA . ASP A 1 69 ? -13.684 -1.813 -4.249 1.00 97.00 69 ASP A CA 1
ATOM 527 C C . ASP A 1 69 ? -15.202 -1.664 -4.063 1.00 97.00 69 ASP A C 1
ATOM 529 O O . ASP A 1 69 ? -15.835 -2.450 -3.354 1.00 97.00 69 ASP A O 1
ATOM 533 N N . GLN A 1 70 ? -15.806 -0.668 -4.718 1.00 96.00 70 GLN A N 1
ATOM 534 C CA . GLN A 1 70 ? -17.255 -0.480 -4.717 1.00 96.00 70 GLN A CA 1
ATOM 535 C C . GLN A 1 70 ? -17.962 -1.619 -5.459 1.00 96.00 70 GLN A C 1
ATOM 537 O O . GLN A 1 70 ? -18.943 -2.158 -4.948 1.00 96.00 70 GLN A O 1
ATOM 542 N N . LEU A 1 71 ? -17.443 -2.025 -6.622 1.00 95.81 71 LEU A N 1
ATOM 543 C CA . LEU A 1 71 ? -18.007 -3.099 -7.442 1.00 95.81 71 LEU A CA 1
ATOM 544 C C . LEU A 1 71 ? -18.058 -4.440 -6.694 1.00 95.81 71 LEU A C 1
ATOM 546 O O . LEU A 1 71 ? -19.003 -5.209 -6.873 1.00 95.81 71 LEU A O 1
ATOM 550 N N . ILE A 1 72 ? -17.063 -4.716 -5.847 1.00 94.81 72 ILE A N 1
ATOM 551 C CA . ILE A 1 72 ? -17.011 -5.937 -5.027 1.00 94.81 72 ILE A CA 1
ATOM 552 C C . ILE A 1 72 ? -17.631 -5.764 -3.628 1.00 94.81 72 ILE A C 1
ATOM 554 O O . ILE A 1 72 ? -17.625 -6.711 -2.845 1.00 94.81 72 ILE A O 1
ATOM 558 N N . GLY A 1 73 ? -18.181 -4.586 -3.310 1.00 95.38 73 GLY A N 1
ATOM 559 C CA . GLY A 1 73 ? -18.924 -4.337 -2.069 1.00 95.38 73 GLY A CA 1
ATOM 560 C C . GLY A 1 73 ? -18.063 -4.192 -0.810 1.00 95.38 73 GLY A C 1
ATOM 561 O O . GLY A 1 73 ? -18.533 -4.507 0.283 1.00 95.38 73 GLY A O 1
ATOM 562 N N . VAL A 1 74 ? -16.811 -3.741 -0.942 1.00 97.12 74 VAL A N 1
ATOM 563 C CA . VAL A 1 74 ? -15.902 -3.505 0.200 1.00 97.12 74 VAL A CA 1
ATOM 564 C C . VAL A 1 74 ? -15.565 -2.030 0.417 1.00 97.12 74 VAL A C 1
ATOM 566 O O . VAL A 1 74 ? -14.955 -1.690 1.425 1.00 97.12 74 VAL A O 1
ATOM 569 N N . ALA A 1 75 ? -15.956 -1.135 -0.494 1.00 97.69 75 ALA A N 1
ATOM 570 C CA . ALA A 1 75 ? -15.781 0.302 -0.298 1.00 97.69 75 ALA A CA 1
ATOM 571 C C . ALA A 1 75 ? -16.651 0.826 0.856 1.00 97.69 75 ALA A C 1
ATOM 573 O O . ALA A 1 75 ? -17.787 0.388 1.033 1.00 97.69 75 ALA A O 1
ATOM 574 N N . ALA A 1 76 ? -16.142 1.812 1.599 1.00 98.06 76 ALA A N 1
ATOM 575 C CA . ALA A 1 76 ? -16.926 2.534 2.600 1.00 98.06 76 ALA A CA 1
ATOM 576 C C . ALA A 1 76 ? -18.124 3.262 1.966 1.00 98.06 76 ALA A C 1
ATOM 578 O O . ALA A 1 76 ? -17.997 3.831 0.879 1.00 98.06 76 ALA A O 1
ATOM 579 N N . ALA A 1 77 ? -19.255 3.279 2.673 1.00 97.00 77 ALA A N 1
ATOM 580 C CA . ALA A 1 77 ? -20.484 3.960 2.259 1.00 97.00 77 ALA A CA 1
ATOM 581 C C . ALA A 1 77 ? -20.333 5.477 2.165 1.00 97.00 77 ALA A C 1
ATOM 583 O O . ALA A 1 77 ? -20.907 6.111 1.284 1.00 97.00 77 ALA A O 1
ATOM 584 N N . ASP A 1 78 ? -19.533 6.046 3.057 1.00 96.44 78 ASP A N 1
ATOM 585 C CA . ASP A 1 78 ? -19.285 7.473 3.150 1.00 96.44 78 ASP A CA 1
ATOM 586 C C . ASP A 1 78 ? -17.917 7.743 3.794 1.00 96.44 78 ASP A C 1
ATOM 588 O O . ASP A 1 78 ? -17.184 6.835 4.206 1.00 96.44 78 ASP A O 1
ATOM 592 N N . GLN A 1 79 ? -17.553 9.024 3.855 1.00 96.94 79 GLN A N 1
ATOM 593 C CA . GLN A 1 79 ? -16.287 9.442 4.443 1.00 96.94 79 GLN A CA 1
ATOM 594 C C . GLN A 1 79 ? -16.226 9.174 5.952 1.00 96.94 79 GLN A C 1
ATOM 596 O O . GLN A 1 79 ? -15.152 8.857 6.457 1.00 96.94 79 GLN A O 1
ATOM 601 N N . ALA A 1 80 ? -17.351 9.258 6.667 1.00 97.69 80 ALA A N 1
ATOM 602 C CA . ALA A 1 80 ? -17.398 8.973 8.100 1.00 97.69 80 ALA A CA 1
ATOM 603 C C . ALA A 1 80 ? -17.050 7.502 8.377 1.00 97.69 80 ALA A C 1
ATOM 605 O O . ALA A 1 80 ? -16.158 7.214 9.171 1.00 97.69 80 ALA A O 1
ATOM 606 N N . SER A 1 81 ? -17.654 6.580 7.629 1.00 98.00 81 SER A N 1
ATOM 607 C CA . SER A 1 81 ? -17.381 5.145 7.696 1.00 98.00 81 SER A CA 1
ATOM 608 C C . SER A 1 81 ? -15.923 4.836 7.352 1.00 98.00 81 SER A C 1
ATOM 610 O O . SER A 1 81 ? -15.296 4.018 8.020 1.00 98.00 81 SER A O 1
ATOM 612 N N . ARG A 1 82 ? -15.343 5.525 6.360 1.00 98.25 82 ARG A N 1
ATOM 613 C CA . ARG A 1 82 ? -13.917 5.390 6.010 1.00 98.25 82 ARG A CA 1
ATOM 614 C C . ARG A 1 82 ? -13.001 5.827 7.152 1.00 98.25 82 ARG A C 1
ATOM 616 O O . ARG A 1 82 ? -12.048 5.123 7.479 1.00 98.25 82 ARG A O 1
ATOM 623 N N . LEU A 1 83 ? -13.276 6.983 7.757 1.00 98.12 83 LEU A N 1
ATOM 624 C CA . LEU A 1 83 ? -12.502 7.494 8.892 1.00 98.12 83 LEU A CA 1
ATOM 625 C C . LEU A 1 83 ? -12.613 6.564 10.103 1.00 98.12 83 LEU A C 1
ATOM 627 O O . LEU A 1 83 ? -11.600 6.261 10.730 1.00 98.12 83 LEU A O 1
ATOM 631 N N . ASN A 1 84 ? -13.808 6.039 10.362 1.00 98.44 84 ASN A N 1
ATOM 632 C CA . ASN A 1 84 ? -14.040 5.060 11.414 1.00 98.44 84 ASN A CA 1
ATOM 633 C C . ASN A 1 84 ? -13.270 3.757 11.151 1.00 98.44 84 ASN A C 1
ATOM 635 O O . ASN A 1 84 ? -12.552 3.294 12.033 1.00 98.44 84 ASN A O 1
ATOM 639 N N . ALA A 1 85 ? -13.311 3.214 9.927 1.00 98.44 85 ALA A N 1
ATOM 640 C CA . ALA A 1 85 ? -12.507 2.048 9.540 1.00 98.44 85 ALA A CA 1
ATOM 641 C C . ALA A 1 85 ? -11.007 2.277 9.772 1.00 98.44 85 ALA A C 1
ATOM 643 O O . ALA A 1 85 ? -10.314 1.410 10.303 1.00 98.44 85 ALA A O 1
ATOM 644 N N . ARG A 1 86 ? -10.500 3.456 9.392 1.00 98.56 86 ARG A N 1
ATOM 645 C CA . ARG A 1 86 ? -9.095 3.834 9.596 1.00 98.56 86 ARG A CA 1
ATOM 646 C C . ARG A 1 86 ? -8.737 3.956 11.071 1.00 98.56 86 ARG A C 1
ATOM 648 O O . ARG A 1 86 ? -7.648 3.540 11.447 1.00 98.56 86 ARG A O 1
ATOM 655 N N . SER A 1 87 ? -9.631 4.490 11.900 1.00 98.44 87 SER A N 1
ATOM 656 C CA . SER A 1 87 ? -9.413 4.587 13.345 1.00 98.44 87 SER A CA 1
ATOM 657 C C . SER A 1 87 ? -9.339 3.202 13.995 1.00 98.44 87 SER A C 1
ATOM 659 O O . SER A 1 87 ? -8.367 2.924 14.694 1.00 98.44 87 SER A O 1
ATOM 661 N N . LEU A 1 88 ? -10.274 2.300 13.668 1.00 98.56 88 LEU A N 1
ATOM 662 C CA . LEU A 1 88 ? -10.232 0.901 14.116 1.00 98.56 88 LEU A CA 1
ATOM 663 C C . LEU A 1 88 ? -8.932 0.210 13.684 1.00 98.56 88 LEU A C 1
ATOM 665 O O . LEU A 1 88 ? -8.274 -0.469 14.474 1.00 98.56 88 LEU A O 1
ATOM 669 N N . LEU A 1 89 ? -8.541 0.400 12.421 1.00 98.50 89 LEU A N 1
ATOM 670 C CA . LEU A 1 89 ? -7.337 -0.205 11.861 1.00 98.50 89 LEU A CA 1
ATOM 671 C C . LEU A 1 89 ? -6.057 0.341 12.509 1.00 98.50 89 LEU A C 1
ATOM 673 O O . LEU A 1 89 ? -5.147 -0.435 12.780 1.00 98.50 89 LEU A O 1
ATOM 677 N N . ALA A 1 90 ? -5.994 1.641 12.807 1.00 98.38 90 ALA A N 1
ATOM 678 C CA . ALA A 1 90 ? -4.857 2.256 13.491 1.00 98.38 90 ALA A CA 1
ATOM 679 C C . ALA A 1 90 ? -4.626 1.662 14.889 1.00 98.38 90 ALA A C 1
ATOM 681 O O . ALA A 1 90 ? -3.478 1.414 15.249 1.00 98.38 90 ALA A O 1
ATOM 682 N N . ASN A 1 91 ? -5.700 1.368 15.627 1.00 98.12 91 ASN A N 1
ATOM 683 C CA . ASN A 1 91 ? -5.644 0.766 16.964 1.00 98.12 91 ASN A CA 1
ATOM 684 C C . ASN A 1 91 ? -5.405 -0.755 16.942 1.00 98.12 91 ASN A C 1
ATOM 686 O O . ASN A 1 91 ? -5.175 -1.371 17.981 1.00 98.12 91 ASN A O 1
ATOM 690 N N . THR A 1 92 ? -5.473 -1.388 15.768 1.00 98.00 92 THR A N 1
ATOM 691 C CA . THR A 1 92 ? -5.349 -2.844 15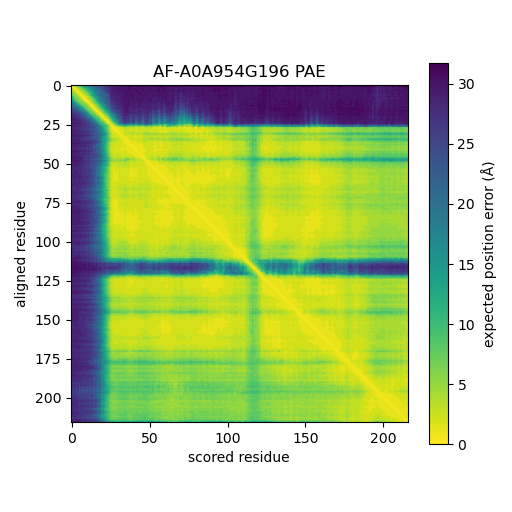.640 1.00 98.00 92 THR A CA 1
ATOM 692 C C . THR A 1 92 ? -3.910 -3.292 15.844 1.00 98.00 92 THR A C 1
ATOM 694 O O . THR A 1 92 ? -2.977 -2.705 15.290 1.00 98.00 92 THR A O 1
ATOM 697 N N . ARG A 1 93 ? -3.718 -4.362 16.622 1.00 95.88 93 ARG A N 1
ATOM 698 C CA . ARG A 1 93 ? -2.386 -4.912 16.874 1.00 95.88 93 ARG A CA 1
ATOM 699 C C . ARG A 1 93 ? -1.893 -5.712 15.676 1.00 95.88 93 ARG A C 1
ATOM 701 O O . ARG A 1 93 ? -2.625 -6.509 15.092 1.00 95.88 93 ARG A O 1
ATOM 708 N N . ILE A 1 94 ? -0.609 -5.569 15.367 1.00 94.19 94 ILE A N 1
ATOM 709 C CA . ILE A 1 94 ? 0.045 -6.263 14.246 1.00 94.19 94 ILE A CA 1
ATOM 710 C C . ILE A 1 94 ? -0.049 -7.784 14.405 1.00 94.19 94 ILE A C 1
ATOM 712 O O . ILE A 1 94 ? -0.324 -8.499 13.443 1.00 94.19 94 ILE A O 1
ATOM 716 N N . LYS A 1 95 ? 0.125 -8.281 15.635 1.00 92.00 95 LYS A N 1
ATOM 717 C CA . LYS A 1 95 ? 0.023 -9.714 15.940 1.00 92.00 95 LYS A CA 1
ATOM 718 C C . LYS A 1 95 ? -1.354 -10.295 15.596 1.00 92.00 95 LYS A C 1
ATOM 720 O O . LYS A 1 95 ? -1.425 -11.439 15.167 1.00 92.00 95 LYS A O 1
ATOM 725 N N . ASP A 1 96 ? -2.422 -9.511 15.760 1.00 94.25 96 ASP A N 1
ATOM 726 C CA . ASP A 1 96 ? -3.788 -9.989 15.550 1.00 94.25 96 ASP A CA 1
ATOM 727 C C . ASP A 1 96 ? -4.088 -10.075 14.047 1.00 94.25 96 ASP A C 1
ATOM 729 O O . ASP A 1 96 ? -4.724 -11.031 13.614 1.00 94.25 96 ASP A O 1
ATOM 733 N N . ILE A 1 97 ? -3.539 -9.153 13.241 1.00 94.31 97 ILE A N 1
ATOM 734 C CA . ILE A 1 97 ? -3.557 -9.231 11.768 1.00 94.31 97 ILE A CA 1
ATOM 735 C C . ILE A 1 97 ? -2.780 -10.462 11.292 1.00 94.31 97 ILE A C 1
ATOM 737 O O . ILE A 1 97 ? -3.294 -11.244 10.503 1.00 94.31 97 ILE A O 1
ATOM 741 N N . ASN A 1 98 ? -1.568 -10.681 11.809 1.00 91.38 98 ASN A N 1
ATOM 742 C CA . ASN A 1 98 ? -0.758 -11.842 11.427 1.00 91.38 98 ASN A CA 1
ATOM 743 C C . ASN A 1 98 ? -1.407 -13.182 11.817 1.00 91.38 98 ASN A C 1
ATOM 745 O O . ASN A 1 98 ? -1.195 -14.180 11.138 1.00 91.38 98 ASN A O 1
ATOM 749 N N . ALA A 1 99 ? -2.185 -13.215 12.902 1.00 91.94 99 ALA A N 1
ATOM 750 C CA . ALA A 1 99 ? -2.933 -14.400 13.317 1.00 91.94 99 ALA A CA 1
ATOM 751 C C . ALA A 1 99 ? -4.200 -14.649 12.475 1.00 91.94 99 ALA A C 1
ATOM 753 O O . ALA A 1 99 ? -4.734 -15.756 12.503 1.00 91.94 99 ALA A O 1
ATOM 754 N N . HIS A 1 100 ? -4.679 -13.642 11.738 1.00 93.50 100 HIS A N 1
ATOM 755 C CA . HIS A 1 100 ? -5.899 -13.702 10.932 1.00 93.50 100 HIS A CA 1
ATOM 756 C C . HIS A 1 100 ? -5.630 -13.153 9.523 1.00 93.50 100 HIS A C 1
ATOM 758 O O . HIS A 1 100 ? -6.108 -12.062 9.193 1.00 93.50 100 HIS A O 1
ATOM 764 N N . PRO A 1 101 ? -4.864 -13.883 8.688 1.00 92.62 101 PRO A N 1
ATOM 765 C CA . PRO A 1 101 ? -4.563 -13.432 7.337 1.00 92.62 101 PRO A CA 1
ATOM 766 C C . PRO A 1 101 ? -5.850 -13.224 6.533 1.00 92.62 101 PRO A C 1
ATOM 768 O O . PRO A 1 101 ? -6.843 -13.941 6.702 1.00 92.62 101 PRO A O 1
ATOM 771 N N . VAL A 1 102 ? -5.840 -12.243 5.631 1.00 93.50 102 VAL A N 1
ATOM 772 C CA . VAL A 1 102 ? -7.027 -11.876 4.833 1.00 93.50 102 VAL A CA 1
ATOM 773 C C . VAL A 1 102 ? -7.508 -13.061 3.984 1.00 93.50 102 VAL A C 1
ATOM 775 O O . VAL A 1 102 ? -8.718 -13.300 3.840 1.00 93.50 102 VAL A O 1
ATOM 778 N N . TYR A 1 103 ? -6.549 -13.820 3.457 1.00 92.44 103 TYR A N 1
ATOM 779 C CA . TYR A 1 103 ? -6.742 -15.090 2.770 1.00 92.44 103 TYR A CA 1
ATOM 780 C C . TYR A 1 103 ? -5.697 -16.105 3.238 1.00 92.44 103 TYR A C 1
ATOM 782 O O . TYR A 1 103 ? -4.534 -15.760 3.443 1.00 92.44 103 TYR A O 1
ATOM 790 N N . GLN A 1 104 ? -6.115 -17.364 3.366 1.00 90.44 104 GLN A N 1
ATOM 791 C CA . GLN A 1 104 ? -5.210 -18.488 3.586 1.00 90.44 104 GLN A CA 1
ATOM 792 C C . GLN A 1 104 ? -5.061 -19.257 2.274 1.00 90.44 104 GLN A C 1
ATOM 794 O O . GLN A 1 104 ? -6.013 -19.893 1.815 1.00 90.44 104 GLN A O 1
ATOM 799 N N . ASP A 1 105 ? -3.877 -19.191 1.676 1.00 92.50 105 ASP A N 1
ATOM 800 C CA . ASP A 1 105 ? -3.524 -19.909 0.458 1.00 92.50 105 ASP A CA 1
ATOM 801 C C . ASP A 1 105 ? -2.008 -20.183 0.397 1.00 92.50 105 ASP A C 1
ATOM 803 O O . ASP A 1 105 ? -1.251 -19.810 1.293 1.00 92.50 105 ASP A O 1
ATOM 807 N N . GLN A 1 106 ? -1.564 -20.830 -0.685 1.00 93.19 106 GLN A N 1
ATOM 808 C CA . GLN A 1 106 ? -0.152 -21.167 -0.899 1.00 93.19 106 GLN A CA 1
ATOM 809 C C . GLN A 1 106 ? 0.760 -19.934 -0.972 1.00 93.19 106 GLN A C 1
ATOM 811 O O . GLN A 1 106 ? 1.947 -20.041 -0.668 1.00 93.19 106 GLN A O 1
ATOM 816 N N . LEU A 1 107 ? 0.238 -18.778 -1.398 1.00 90.94 107 LEU A N 1
ATOM 817 C CA . LEU A 1 107 ? 1.012 -17.544 -1.437 1.00 90.94 107 LEU A CA 1
ATOM 818 C C . LEU A 1 107 ? 1.206 -17.016 -0.018 1.00 90.94 107 LEU A C 1
ATOM 820 O O . LEU A 1 107 ? 2.338 -16.692 0.331 1.00 90.94 107 LEU A O 1
ATOM 824 N N . THR A 1 108 ? 0.154 -16.989 0.804 1.00 88.31 108 THR A N 1
ATOM 825 C CA . THR A 1 108 ? 0.254 -16.650 2.231 1.00 88.31 108 THR A CA 1
ATOM 826 C C . THR A 1 108 ? 1.255 -17.565 2.934 1.00 88.31 108 THR A C 1
ATOM 828 O O . THR A 1 108 ? 2.134 -17.068 3.636 1.00 88.31 108 THR A O 1
ATOM 831 N N . ASP A 1 109 ? 1.199 -18.876 2.689 1.00 87.75 109 ASP A N 1
ATOM 832 C CA . ASP A 1 109 ? 2.145 -19.843 3.265 1.00 87.75 109 ASP A CA 1
ATOM 833 C C . ASP A 1 109 ? 3.599 -19.561 2.838 1.00 87.75 109 ASP A C 1
ATOM 835 O O . ASP A 1 109 ? 4.522 -19.721 3.633 1.00 87.75 109 ASP A O 1
ATOM 839 N N . TYR A 1 110 ? 3.811 -19.110 1.596 1.00 88.44 110 TYR A N 1
ATOM 840 C CA . TYR A 1 110 ? 5.136 -18.797 1.053 1.00 88.44 110 TYR A CA 1
ATOM 841 C C . TYR A 1 110 ? 5.711 -17.469 1.567 1.00 88.44 110 TYR A C 1
ATOM 843 O O . TYR A 1 110 ? 6.911 -17.370 1.817 1.00 88.44 110 TYR A O 1
ATOM 851 N N . ILE A 1 111 ? 4.879 -16.430 1.684 1.00 84.75 111 ILE A N 1
ATOM 852 C CA . ILE A 1 111 ? 5.328 -15.076 2.054 1.00 84.75 111 ILE A CA 1
ATOM 853 C C . ILE A 1 111 ? 5.343 -14.839 3.560 1.00 84.75 111 ILE A C 1
ATOM 855 O O . ILE A 1 111 ? 5.919 -13.842 3.996 1.00 84.75 111 ILE A O 1
ATOM 859 N N . THR A 1 112 ? 4.673 -15.684 4.349 1.00 77.69 112 THR A N 1
ATOM 860 C CA . THR A 1 112 ? 4.629 -15.507 5.801 1.00 77.69 112 THR A CA 1
ATOM 861 C C . THR A 1 112 ? 6.045 -15.676 6.348 1.00 77.69 112 THR A C 1
ATOM 863 O O . THR A 1 112 ? 6.609 -16.766 6.242 1.00 77.69 112 THR A O 1
ATOM 866 N N . PRO A 1 113 ? 6.648 -14.619 6.919 1.00 66.81 113 PRO A N 1
ATOM 867 C CA . PRO A 1 113 ? 7.991 -14.723 7.462 1.00 66.81 113 PRO A CA 1
ATOM 868 C C . PRO A 1 113 ? 8.000 -15.743 8.602 1.00 66.81 113 PRO A C 1
ATOM 870 O O . PRO A 1 113 ? 7.046 -15.815 9.384 1.00 66.81 113 PRO A O 1
ATOM 873 N N . GLU A 1 114 ? 9.089 -16.506 8.735 1.00 64.50 114 GLU A N 1
ATOM 874 C CA . GLU A 1 114 ? 9.294 -17.336 9.922 1.00 64.50 114 GLU A CA 1
ATOM 875 C C . GLU A 1 114 ? 9.186 -16.437 11.163 1.00 64.50 114 GLU A C 1
ATOM 877 O O . GLU A 1 114 ? 9.951 -15.482 11.325 1.00 64.50 114 GLU A O 1
ATOM 882 N N . GLN A 1 115 ? 8.196 -16.712 12.018 1.00 57.66 115 GLN A N 1
ATOM 883 C CA . GLN A 1 115 ? 7.906 -15.942 13.229 1.00 57.66 115 GLN A CA 1
ATOM 884 C C . GLN A 1 115 ? 9.059 -16.075 14.234 1.00 57.66 115 GLN A C 1
ATOM 886 O O . GLN A 1 115 ? 8.990 -16.855 15.179 1.00 57.66 115 GLN A O 1
ATOM 891 N N . THR A 1 116 ? 10.148 -15.338 14.039 1.00 47.41 116 THR A N 1
ATOM 892 C CA . THR A 1 116 ? 11.292 -15.344 14.967 1.00 47.41 116 THR A CA 1
ATOM 893 C C . THR A 1 116 ? 11.666 -13.967 15.481 1.00 47.41 116 THR A C 1
ATOM 895 O O . THR A 1 116 ? 12.428 -13.868 16.439 1.00 47.41 116 THR A O 1
ATOM 898 N N . VAL A 1 117 ? 11.084 -12.896 14.943 1.00 47.50 117 VAL A N 1
ATOM 899 C CA . VAL A 1 117 ? 11.349 -11.550 15.443 1.00 47.50 117 VAL A CA 1
ATOM 900 C C . VAL A 1 117 ? 10.048 -10.937 15.917 1.00 47.50 117 VAL A C 1
ATOM 902 O O . VAL A 1 117 ? 9.263 -10.392 15.145 1.00 47.50 117 VAL A O 1
ATOM 905 N N . THR A 1 118 ? 9.835 -11.035 17.231 1.00 49.62 118 THR A N 1
ATOM 906 C CA . THR A 1 118 ? 9.064 -10.046 17.981 1.00 49.62 118 THR A CA 1
ATOM 907 C C . THR A 1 118 ? 9.478 -8.679 17.467 1.00 49.62 118 THR A C 1
ATOM 909 O O . THR A 1 118 ? 10.637 -8.284 17.635 1.00 49.62 118 THR A O 1
ATOM 912 N N . THR A 1 119 ? 8.548 -7.981 16.811 1.00 53.38 119 THR A N 1
ATOM 913 C CA . THR A 1 119 ? 8.671 -6.547 16.579 1.00 53.38 119 THR A CA 1
ATOM 914 C C . THR A 1 119 ? 9.186 -5.936 17.874 1.00 53.38 119 THR A C 1
ATOM 916 O O . THR A 1 119 ? 8.758 -6.333 18.962 1.00 53.38 119 THR A O 1
ATOM 919 N N . SER A 1 120 ? 10.194 -5.065 17.769 1.00 54.16 120 SER A N 1
ATOM 920 C CA . SER A 1 120 ? 10.706 -4.312 18.915 1.00 54.16 120 SER A CA 1
ATOM 921 C C . SER A 1 120 ? 9.530 -3.907 19.808 1.00 54.16 120 SER A C 1
ATOM 923 O O . SER A 1 120 ? 8.493 -3.511 19.276 1.00 54.16 120 SER A O 1
ATOM 925 N N . SER A 1 121 ? 9.666 -4.030 21.131 1.00 59.50 121 SER A N 1
ATOM 926 C CA . SER A 1 121 ? 8.585 -3.825 22.114 1.00 59.50 121 SER A CA 1
ATOM 927 C C . SER A 1 121 ? 7.877 -2.461 22.029 1.00 59.50 121 SER A C 1
ATOM 929 O O . SER A 1 121 ? 6.979 -2.185 22.811 1.00 59.50 121 SER A O 1
ATOM 931 N N . THR A 1 122 ? 8.319 -1.586 21.128 1.00 70.62 122 THR A N 1
ATOM 932 C CA . THR A 1 122 ? 7.795 -0.257 20.833 1.00 70.62 122 THR A 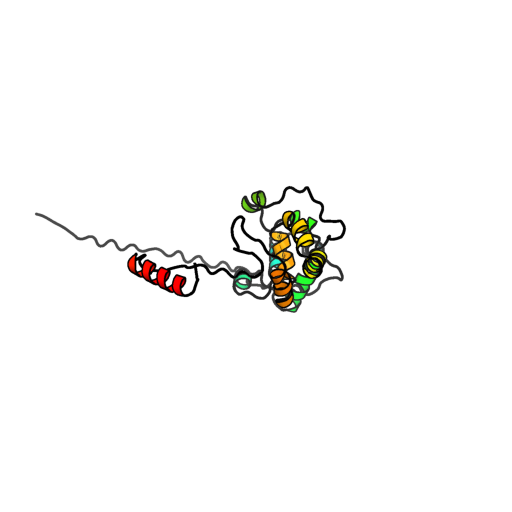CA 1
ATOM 933 C C . THR A 1 122 ? 6.754 -0.215 19.708 1.00 70.62 122 THR A C 1
ATOM 935 O O . THR A 1 122 ? 6.094 0.810 19.579 1.00 70.62 122 THR A O 1
ATOM 938 N N . VAL A 1 123 ? 6.590 -1.268 18.892 1.00 85.62 123 VAL A N 1
ATOM 939 C CA . VAL A 1 123 ? 5.604 -1.299 17.791 1.00 85.62 123 VAL A CA 1
ATOM 940 C C . VAL A 1 123 ? 4.596 -2.415 18.021 1.00 85.62 123 VAL A C 1
ATOM 942 O O . VAL A 1 123 ? 4.859 -3.583 17.712 1.00 85.62 123 VAL A O 1
ATOM 945 N N . GLU A 1 124 ? 3.429 -2.044 18.541 1.00 90.88 124 GLU A N 1
ATOM 946 C CA . GLU A 1 124 ? 2.349 -2.987 18.830 1.00 90.88 124 GLU A CA 1
ATOM 947 C C . GLU A 1 124 ? 1.205 -2.879 17.817 1.00 90.88 124 GLU A C 1
ATOM 949 O O . GLU A 1 124 ? 0.650 -3.904 17.405 1.00 90.88 124 GLU A O 1
ATOM 954 N N . THR A 1 125 ? 0.873 -1.658 17.389 1.00 96.38 125 THR A N 1
ATOM 955 C CA . THR A 1 125 ? -0.270 -1.359 16.516 1.00 96.38 125 THR A CA 1
ATOM 956 C C . THR A 1 125 ? 0.134 -0.928 15.105 1.00 96.38 125 THR A C 1
ATOM 958 O O . THR A 1 125 ? 1.279 -0.552 14.837 1.00 96.38 125 THR A O 1
ATOM 961 N N . VAL A 1 126 ? -0.822 -0.951 14.169 1.00 97.44 126 VAL A N 1
ATOM 962 C CA . VAL A 1 126 ? -0.614 -0.401 12.815 1.00 97.44 126 VAL A CA 1
ATOM 963 C C . VAL A 1 126 ? -0.348 1.112 12.872 1.00 97.44 126 VAL A C 1
ATOM 965 O O . VAL A 1 126 ? 0.436 1.630 12.074 1.00 97.44 126 VAL A O 1
ATOM 968 N N . GLY A 1 127 ? -0.956 1.823 13.828 1.00 97.56 127 GLY A N 1
ATOM 969 C CA . GLY A 1 127 ? -0.688 3.236 14.093 1.00 97.56 127 GLY A CA 1
ATOM 970 C C . GLY A 1 127 ? 0.756 3.496 14.529 1.00 97.56 127 GLY A C 1
ATOM 971 O O . GLY A 1 127 ? 1.402 4.396 13.986 1.00 97.56 127 GLY A O 1
ATOM 972 N N . ASP A 1 128 ? 1.296 2.665 15.425 1.00 96.19 128 ASP A N 1
ATOM 973 C CA . ASP A 1 128 ? 2.702 2.748 15.849 1.00 96.19 128 ASP A CA 1
ATOM 974 C C . ASP A 1 128 ? 3.645 2.495 14.672 1.00 96.19 128 ASP A C 1
ATOM 976 O O . ASP A 1 128 ? 4.620 3.221 14.477 1.00 96.19 128 ASP A O 1
ATOM 980 N N . LEU A 1 129 ? 3.322 1.503 13.832 1.00 96.19 129 LEU A N 1
ATOM 981 C CA . LEU A 1 129 ? 4.092 1.214 12.625 1.00 96.19 129 LEU A CA 1
ATOM 982 C C . LEU A 1 129 ? 4.070 2.394 11.652 1.00 96.19 129 LEU A C 1
ATOM 984 O O . LEU A 1 129 ? 5.115 2.742 11.102 1.00 96.19 129 LEU A O 1
ATOM 988 N N . LYS A 1 130 ? 2.914 3.041 11.454 1.00 97.44 130 LYS A N 1
ATOM 989 C CA . LYS A 1 130 ? 2.819 4.265 10.645 1.00 97.44 130 LYS A CA 1
ATOM 990 C C . LYS A 1 130 ? 3.756 5.344 11.189 1.00 97.44 130 LYS A C 1
ATOM 992 O O . LYS A 1 130 ? 4.478 5.951 10.400 1.00 97.44 130 LYS A O 1
ATOM 997 N N . GLN A 1 131 ? 3.751 5.583 12.502 1.00 96.88 131 GLN A N 1
ATOM 998 C CA . GLN A 1 131 ? 4.617 6.592 13.114 1.00 96.88 131 GLN A CA 1
ATOM 999 C C . GLN A 1 131 ? 6.095 6.258 12.946 1.00 96.88 131 GLN A C 1
ATOM 1001 O O . GLN A 1 131 ? 6.841 7.090 12.434 1.00 96.88 131 GLN A O 1
ATOM 1006 N N . LEU A 1 132 ? 6.498 5.024 13.256 1.00 95.50 132 LEU A N 1
ATOM 1007 C CA . LEU A 1 132 ? 7.867 4.561 13.044 1.00 95.50 132 LEU A CA 1
ATOM 1008 C C . LEU A 1 132 ? 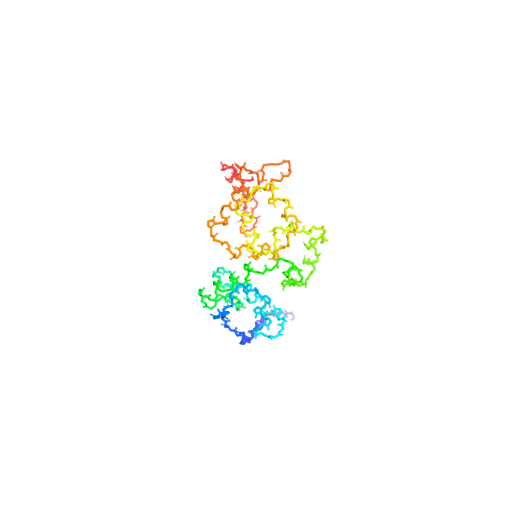8.293 4.781 11.593 1.00 95.50 132 LEU A C 1
ATOM 1010 O O . LEU A 1 132 ? 9.337 5.377 11.332 1.00 95.50 132 LEU A O 1
ATOM 1014 N N . LEU A 1 133 ? 7.460 4.354 10.639 1.00 95.69 133 LEU A N 1
ATOM 1015 C CA . LEU A 1 133 ? 7.739 4.537 9.223 1.00 95.69 133 LEU A CA 1
ATOM 1016 C C . LEU A 1 133 ? 7.878 6.001 8.846 1.00 95.69 133 LEU A C 1
ATOM 1018 O O . LEU A 1 133 ? 8.567 6.249 7.873 1.00 95.69 133 LEU A O 1
ATOM 1022 N N . LEU A 1 134 ? 7.257 6.959 9.535 1.00 96.81 134 LEU A N 1
ATOM 1023 C CA . LEU A 1 134 ? 7.368 8.388 9.235 1.00 96.81 134 LEU A CA 1
ATOM 1024 C C . LEU A 1 134 ? 8.605 9.029 9.867 1.00 96.81 134 LEU A C 1
ATOM 1026 O O . LEU A 1 134 ? 9.259 9.822 9.184 1.00 96.81 134 LEU A O 1
ATOM 1030 N N . THR A 1 135 ? 8.940 8.671 11.106 1.00 95.50 135 THR A N 1
ATOM 1031 C CA . THR A 1 135 ? 9.964 9.350 11.917 1.00 95.50 135 THR A CA 1
ATOM 1032 C C . THR A 1 135 ? 11.352 8.728 11.820 1.00 95.50 135 THR A C 1
ATOM 1034 O O . THR A 1 135 ? 12.345 9.445 11.929 1.00 95.50 135 THR A O 1
ATOM 1037 N N . GLU A 1 136 ? 11.444 7.413 11.623 1.00 95.25 136 GLU A N 1
ATOM 1038 C CA . GLU A 1 136 ? 12.720 6.701 11.656 1.00 95.25 136 GLU A CA 1
ATOM 1039 C C . GLU A 1 136 ? 13.516 6.803 10.350 1.00 95.25 136 GLU A C 1
ATOM 1041 O O . GLU A 1 136 ? 12.997 7.058 9.257 1.00 95.25 136 GLU A O 1
ATOM 1046 N N . GLN A 1 137 ? 14.820 6.554 10.472 1.00 94.88 137 GLN A N 1
ATOM 1047 C CA . GLN A 1 137 ? 15.738 6.494 9.339 1.00 94.88 137 GLN A CA 1
ATOM 1048 C C . GLN A 1 137 ? 15.626 5.164 8.584 1.00 94.88 137 GLN A C 1
ATOM 1050 O O . GLN A 1 137 ? 15.244 4.130 9.137 1.00 94.88 137 GLN A O 1
ATOM 1055 N N . GLU A 1 138 ? 16.050 5.172 7.318 1.00 94.94 138 GLU A N 1
ATOM 1056 C CA . GLU A 1 138 ? 16.010 4.013 6.417 1.00 94.94 138 GLU A CA 1
ATOM 1057 C C . GLU A 1 138 ? 16.615 2.740 7.037 1.00 94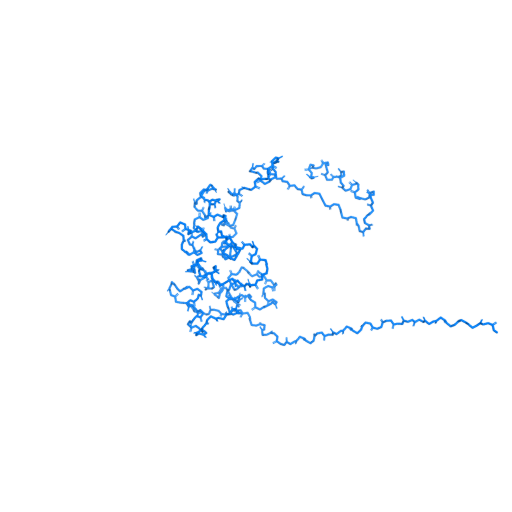.94 138 GLU A C 1
ATOM 1059 O O . GLU A 1 138 ? 16.048 1.659 6.899 1.00 94.94 138 GLU A O 1
ATOM 1064 N N . ALA A 1 139 ? 17.730 2.858 7.766 1.00 93.06 139 ALA A N 1
ATOM 1065 C CA . ALA A 1 139 ? 18.393 1.718 8.398 1.00 93.06 139 ALA A CA 1
ATOM 1066 C C . ALA A 1 139 ? 17.519 1.027 9.463 1.00 93.06 139 ALA A C 1
ATOM 1068 O O . ALA A 1 139 ? 17.508 -0.202 9.539 1.00 93.06 139 ALA A O 1
ATOM 1069 N N . THR A 1 140 ? 16.773 1.791 10.269 1.00 92.25 140 THR A N 1
ATOM 1070 C CA . THR A 1 140 ? 15.827 1.244 11.257 1.00 92.25 140 THR A CA 1
ATOM 1071 C C . THR A 1 140 ? 14.641 0.592 10.551 1.00 92.25 140 THR A C 1
ATOM 1073 O O . THR A 1 140 ? 14.253 -0.524 10.894 1.00 92.25 140 THR A O 1
ATOM 1076 N N . ILE A 1 141 ? 14.112 1.247 9.514 1.00 93.38 141 ILE A N 1
ATOM 1077 C CA . ILE A 1 141 ? 12.978 0.737 8.734 1.00 93.38 141 ILE A CA 1
ATOM 1078 C C . ILE A 1 141 ? 13.332 -0.591 8.054 1.00 93.38 141 ILE A C 1
ATOM 1080 O O . ILE A 1 141 ? 12.559 -1.545 8.113 1.00 93.38 141 ILE A O 1
ATOM 1084 N N . LYS A 1 142 ? 14.526 -0.701 7.463 1.00 91.94 142 LYS A N 1
ATOM 1085 C CA . LYS A 1 142 ? 14.975 -1.938 6.807 1.00 91.94 142 LYS A CA 1
ATOM 1086 C C . LYS A 1 142 ? 15.050 -3.122 7.770 1.00 91.94 142 LYS A C 1
ATOM 1088 O O . LYS A 1 142 ? 14.640 -4.215 7.387 1.00 91.94 142 LYS A O 1
ATOM 1093 N N . LYS A 1 143 ? 15.478 -2.905 9.020 1.00 89.56 143 LYS A N 1
ATOM 1094 C CA . LYS A 1 143 ? 15.514 -3.960 10.049 1.00 89.56 143 LYS A CA 1
ATOM 1095 C C . LYS A 1 143 ? 14.131 -4.533 10.343 1.00 89.56 143 LYS A C 1
ATOM 1097 O O . LYS A 1 143 ? 14.004 -5.739 10.475 1.00 89.56 143 LYS A O 1
ATOM 1102 N N . ILE A 1 144 ? 13.100 -3.692 10.428 1.00 87.94 144 ILE A N 1
ATOM 1103 C CA . ILE A 1 144 ? 11.739 -4.182 10.689 1.00 87.94 144 ILE A CA 1
ATOM 1104 C C . ILE A 1 144 ? 11.066 -4.738 9.430 1.00 87.94 144 ILE A C 1
ATOM 1106 O O . ILE A 1 144 ? 10.257 -5.653 9.534 1.00 87.94 144 ILE A O 1
ATOM 1110 N N . SER A 1 145 ? 11.405 -4.217 8.244 1.00 85.56 145 SER A N 1
ATOM 1111 C CA . SER A 1 145 ? 10.722 -4.547 6.985 1.00 85.56 145 SER A CA 1
ATOM 1112 C C . SER A 1 145 ? 10.778 -6.032 6.625 1.00 85.56 145 SER A C 1
ATOM 1114 O O . SER A 1 145 ? 9.830 -6.551 6.047 1.00 85.56 145 SER A O 1
ATOM 1116 N N . GLN A 1 146 ? 11.844 -6.726 7.034 1.00 81.38 146 GLN A N 1
ATOM 1117 C CA . GLN A 1 146 ? 12.039 -8.164 6.815 1.00 81.38 146 GLN A CA 1
ATOM 1118 C C . GLN A 1 146 ? 11.060 -9.041 7.611 1.00 81.38 146 GLN A C 1
ATOM 1120 O O . GLN A 1 146 ? 10.966 -10.238 7.361 1.00 81.38 146 GLN A O 1
ATOM 1125 N N . HIS A 1 147 ? 10.332 -8.455 8.564 1.00 84.19 147 HIS A N 1
ATOM 1126 C CA . HIS A 1 147 ? 9.426 -9.159 9.472 1.00 84.19 147 HIS A CA 1
ATOM 1127 C C . HIS A 1 147 ? 7.963 -8.729 9.309 1.00 84.19 147 HIS A C 1
ATOM 1129 O O . HIS A 1 147 ? 7.104 -9.161 10.076 1.00 84.19 147 HIS A O 1
ATOM 1135 N N . LEU A 1 148 ? 7.664 -7.864 8.336 1.00 88.75 148 LEU A N 1
ATOM 1136 C CA . LEU A 1 148 ? 6.302 -7.413 8.068 1.00 88.75 148 LEU A CA 1
ATOM 1137 C C . LEU A 1 148 ? 5.638 -8.322 7.032 1.00 88.75 148 LEU A C 1
ATOM 1139 O O . LEU A 1 148 ? 6.180 -8.545 5.953 1.00 88.75 148 LEU A O 1
ATOM 1143 N N . SER A 1 149 ? 4.433 -8.799 7.342 1.00 90.38 149 SER A N 1
ATOM 1144 C CA . SER A 1 149 ? 3.588 -9.493 6.371 1.00 90.38 149 SER A CA 1
ATOM 1145 C C . SER A 1 149 ? 2.993 -8.508 5.358 1.00 90.38 149 SER A C 1
ATOM 1147 O O . SER A 1 149 ? 2.827 -7.314 5.639 1.00 90.38 149 SER A O 1
ATOM 1149 N N . SER A 1 150 ? 2.621 -9.006 4.175 1.00 92.94 150 SER A N 1
ATOM 1150 C CA . SER A 1 150 ? 1.952 -8.189 3.155 1.00 92.94 150 SER A CA 1
ATOM 1151 C C . SER A 1 150 ? 0.632 -7.594 3.648 1.00 92.94 150 SER A C 1
ATOM 1153 O O . SER A 1 150 ? 0.325 -6.454 3.302 1.00 92.94 150 SER A O 1
ATOM 1155 N N . ASP A 1 151 ? -0.102 -8.306 4.506 1.00 94.31 151 ASP A N 1
ATOM 1156 C CA . ASP A 1 151 ? -1.343 -7.813 5.109 1.00 94.31 151 ASP A CA 1
ATOM 1157 C C . ASP A 1 151 ? -1.083 -6.602 6.013 1.00 94.31 151 ASP A C 1
ATOM 1159 O O . ASP A 1 151 ? -1.768 -5.585 5.906 1.00 94.31 151 ASP A O 1
ATOM 1163 N N . VAL A 1 152 ? -0.039 -6.648 6.845 1.00 95.25 152 VAL A N 1
ATOM 1164 C CA . VAL A 1 152 ? 0.349 -5.521 7.711 1.00 95.25 152 VAL A CA 1
ATOM 1165 C C . VAL A 1 152 ? 0.821 -4.322 6.883 1.00 95.25 152 VAL A C 1
ATOM 1167 O O . VAL A 1 152 ? 0.427 -3.187 7.167 1.00 95.25 152 VAL A O 1
ATOM 1170 N N . ILE A 1 153 ? 1.607 -4.556 5.826 1.00 95.75 153 ILE A N 1
ATOM 1171 C CA . ILE A 1 153 ? 2.039 -3.501 4.892 1.00 95.75 153 ILE A CA 1
ATOM 1172 C C . ILE A 1 153 ? 0.822 -2.874 4.191 1.00 95.75 153 ILE A C 1
ATOM 1174 O O . ILE A 1 153 ? 0.701 -1.650 4.115 1.00 95.75 153 ILE A O 1
ATOM 1178 N N . GLY A 1 154 ? -0.120 -3.693 3.723 1.00 96.81 154 GLY A N 1
ATOM 1179 C CA . GLY A 1 154 ? -1.369 -3.221 3.128 1.00 96.81 154 GLY A CA 1
ATOM 1180 C C . GLY A 1 154 ? -2.203 -2.400 4.113 1.00 96.81 154 GLY A C 1
ATOM 1181 O O . GLY A 1 154 ? -2.769 -1.373 3.735 1.00 96.81 154 GLY A O 1
ATOM 1182 N N . CYS A 1 155 ? -2.241 -2.806 5.382 1.00 97.88 155 CYS A N 1
ATOM 1183 C CA . CYS A 1 155 ? -2.936 -2.098 6.451 1.00 97.88 155 CYS A CA 1
ATOM 1184 C C . CYS A 1 155 ? -2.327 -0.725 6.749 1.00 97.88 155 CYS A C 1
ATOM 1186 O O . CYS A 1 155 ? -3.064 0.258 6.820 1.00 97.88 155 CYS A O 1
ATOM 1188 N N . VAL A 1 156 ? -1.002 -0.617 6.870 1.00 97.88 156 VAL A N 1
ATOM 1189 C CA . VAL A 1 156 ? -0.367 0.667 7.213 1.00 97.88 156 VAL A CA 1
ATOM 1190 C C . VAL A 1 156 ? -0.496 1.698 6.088 1.00 97.88 156 VAL A C 1
ATOM 1192 O O . VAL A 1 156 ? -0.762 2.870 6.356 1.00 97.88 156 VAL A O 1
ATOM 1195 N N . VAL A 1 157 ? -0.415 1.268 4.824 1.00 97.88 157 VAL A N 1
ATOM 1196 C CA . VAL A 1 157 ? -0.585 2.148 3.652 1.00 97.88 157 VAL A CA 1
ATOM 1197 C C . VAL A 1 157 ? -1.987 2.764 3.604 1.00 97.88 157 VAL A C 1
ATOM 1199 O O . VAL A 1 157 ? -2.125 3.932 3.245 1.00 97.88 157 VAL A O 1
ATOM 1202 N N . LYS A 1 158 ? -3.030 2.034 4.028 1.00 98.19 158 LYS A N 1
ATOM 1203 C CA . LYS A 1 158 ? -4.415 2.551 4.098 1.00 98.19 158 LYS A CA 1
ATOM 1204 C C . LYS A 1 158 ? -4.569 3.742 5.044 1.00 98.19 158 LYS A C 1
ATOM 1206 O O . LYS A 1 158 ? -5.504 4.522 4.877 1.00 98.19 158 LYS A O 1
ATOM 1211 N N . LEU A 1 159 ? -3.685 3.872 6.035 1.00 98.31 159 LEU A N 1
ATOM 1212 C CA . LEU A 1 159 ? -3.715 4.938 7.039 1.00 98.31 159 LEU A CA 1
ATOM 1213 C C . LEU A 1 159 ? -2.927 6.186 6.623 1.00 98.31 159 LEU A C 1
ATOM 1215 O O . LEU A 1 159 ? -2.938 7.183 7.351 1.00 98.31 159 LEU A O 1
ATOM 1219 N N . MET A 1 160 ? -2.200 6.133 5.507 1.00 98.38 160 MET A N 1
ATOM 1220 C CA . MET A 1 160 ? -1.318 7.210 5.072 1.00 98.38 160 MET A CA 1
ATOM 1221 C C . MET A 1 160 ? -1.997 8.115 4.043 1.00 98.38 160 MET A C 1
ATOM 1223 O O . MET A 1 160 ? -2.647 7.667 3.101 1.00 98.38 160 MET A O 1
ATOM 1227 N N . SER A 1 161 ? -1.804 9.418 4.212 1.00 97.62 161 SER A N 1
ATOM 1228 C CA . SER A 1 161 ? -2.089 10.426 3.195 1.00 97.62 161 SER A CA 1
ATOM 1229 C C . SER A 1 161 ? -1.088 10.345 2.038 1.00 97.62 161 SER A C 1
ATOM 1231 O O . SER A 1 161 ? -0.002 9.779 2.170 1.00 97.62 161 SER A O 1
ATOM 1233 N N . GLN A 1 162 ? -1.406 10.986 0.909 1.00 97.44 162 GLN A N 1
ATOM 1234 C CA . GLN A 1 162 ? -0.482 11.060 -0.230 1.00 97.44 162 GLN A CA 1
ATOM 1235 C C . GLN A 1 162 ? 0.885 11.646 0.160 1.00 97.44 162 GLN A C 1
ATOM 1237 O O . GLN A 1 162 ? 1.916 11.117 -0.244 1.00 97.44 162 GLN A O 1
ATOM 1242 N N . GLN A 1 163 ? 0.908 12.699 0.985 1.00 98.12 163 GLN A N 1
ATOM 1243 C CA . GLN A 1 163 ? 2.160 13.315 1.426 1.00 98.12 163 GLN A CA 1
ATOM 1244 C C . GLN A 1 163 ? 2.975 12.372 2.316 1.00 98.12 163 GLN A C 1
ATOM 1246 O O . GLN A 1 163 ? 4.189 12.290 2.164 1.00 98.12 163 GLN A O 1
ATOM 1251 N N . GLU A 1 164 ? 2.323 11.638 3.218 1.00 98.25 164 GLU A N 1
ATOM 1252 C CA . GLU A 1 164 ? 2.986 10.632 4.052 1.00 98.25 164 GLU A CA 1
ATOM 1253 C C . GLU A 1 164 ? 3.569 9.498 3.199 1.00 98.25 164 GLU A C 1
ATOM 1255 O O . GLU A 1 164 ? 4.724 9.126 3.399 1.00 98.25 164 GLU A O 1
ATOM 1260 N N . LEU A 1 165 ? 2.828 9.015 2.194 1.00 98.25 165 LEU A N 1
ATOM 1261 C CA . LEU A 1 165 ? 3.315 8.006 1.248 1.00 98.25 165 LEU A CA 1
ATOM 1262 C C . LEU A 1 165 ? 4.535 8.497 0.460 1.00 98.25 165 LEU A C 1
ATOM 1264 O O . LEU A 1 165 ? 5.509 7.759 0.333 1.00 98.25 165 LEU A O 1
ATOM 1268 N N . ILE A 1 166 ? 4.532 9.748 -0.010 1.00 97.81 166 ILE A N 1
ATOM 1269 C CA . ILE A 1 166 ? 5.691 10.366 -0.679 1.00 97.81 166 ILE A CA 1
ATOM 1270 C C . ILE A 1 166 ? 6.877 10.481 0.289 1.00 97.81 166 ILE A C 1
ATOM 1272 O O . ILE A 1 166 ? 8.008 10.135 -0.061 1.00 97.81 166 ILE A O 1
ATOM 1276 N N . THR A 1 167 ? 6.642 10.920 1.526 1.00 97.19 167 THR A N 1
ATOM 1277 C CA . THR A 1 167 ? 7.683 11.040 2.560 1.00 97.19 167 THR A CA 1
ATOM 1278 C C . THR A 1 167 ? 8.305 9.683 2.906 1.00 97.19 167 THR A C 1
ATOM 1280 O O . THR A 1 167 ? 9.508 9.593 3.146 1.00 97.19 167 THR A O 1
ATOM 1283 N N . VAL A 1 168 ? 7.519 8.604 2.929 1.00 96.75 168 VAL A N 1
ATOM 1284 C CA . VAL A 1 168 ? 8.035 7.243 3.144 1.00 96.75 168 VAL A CA 1
ATOM 1285 C C . VAL A 1 168 ? 8.736 6.703 1.893 1.00 96.75 168 VAL A C 1
ATOM 1287 O O . VAL A 1 168 ? 9.837 6.168 1.996 1.00 96.75 168 VAL A O 1
ATOM 1290 N N . GLY A 1 169 ? 8.160 6.882 0.705 1.00 95.81 169 GLY A N 1
ATOM 1291 C CA . GLY A 1 169 ? 8.742 6.400 -0.552 1.00 95.81 169 GLY A CA 1
ATOM 1292 C C . GLY A 1 169 ? 10.057 7.090 -0.929 1.00 95.81 169 GLY A C 1
ATOM 1293 O O . GLY A 1 169 ? 10.943 6.463 -1.495 1.00 95.81 169 GLY A O 1
ATOM 1294 N N . SER A 1 170 ? 10.228 8.363 -0.569 1.00 95.06 170 SER A N 1
ATOM 1295 C CA . SER A 1 170 ? 11.435 9.148 -0.886 1.00 95.06 170 SER A CA 1
ATOM 1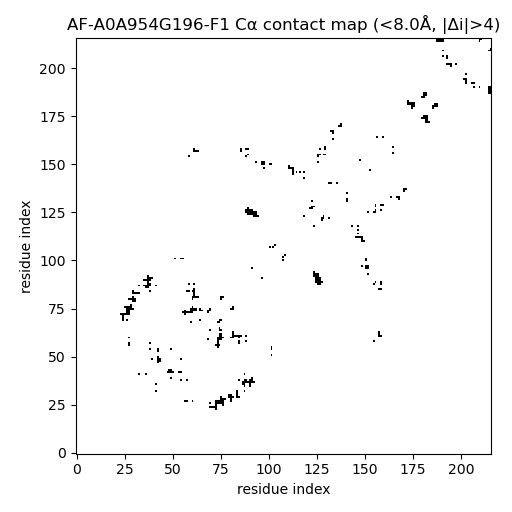296 C C . SER A 1 170 ? 12.648 8.859 0.008 1.00 95.06 170 SER A C 1
ATOM 1298 O O . SER A 1 170 ? 13.737 9.372 -0.268 1.00 95.06 170 SER A O 1
ATOM 1300 N N . LYS A 1 171 ? 12.494 8.050 1.067 1.00 94.31 171 LYS A N 1
ATOM 1301 C CA . LYS A 1 171 ? 13.591 7.708 1.991 1.00 94.31 171 LYS A CA 1
ATOM 1302 C C . LYS A 1 171 ? 14.044 6.252 1.945 1.00 94.31 171 LYS A C 1
ATOM 1304 O O . LYS A 1 171 ? 15.125 5.976 2.448 1.00 94.31 171 LYS A O 1
ATOM 1309 N N . ILE A 1 172 ? 13.243 5.337 1.401 1.00 94.75 172 ILE A N 1
ATOM 1310 C CA . ILE A 1 172 ? 13.548 3.899 1.386 1.00 94.75 172 ILE A CA 1
ATOM 1311 C C . ILE A 1 172 ? 13.986 3.503 -0.023 1.00 94.75 172 ILE A C 1
ATOM 1313 O O . ILE A 1 172 ? 13.186 3.570 -0.953 1.00 94.75 172 ILE A O 1
ATOM 1317 N N . PHE A 1 173 ? 15.232 3.055 -0.179 1.00 95.38 173 PHE A N 1
ATOM 1318 C CA . PHE A 1 173 ? 15.791 2.646 -1.469 1.00 95.38 173 PHE A CA 1
ATOM 1319 C C . PHE A 1 173 ? 16.173 1.166 -1.451 1.00 95.38 173 PHE A C 1
ATOM 1321 O O . PHE A 1 173 ? 16.788 0.683 -0.503 1.00 95.38 173 PHE A O 1
ATOM 1328 N N . ASN A 1 174 ? 15.849 0.435 -2.514 1.00 94.25 174 ASN A N 1
ATOM 1329 C CA . ASN A 1 174 ? 16.137 -0.997 -2.635 1.00 94.25 174 ASN A CA 1
ATOM 1330 C C . ASN A 1 174 ? 17.005 -1.238 -3.879 1.00 94.25 174 ASN A C 1
ATOM 1332 O O . ASN A 1 174 ? 16.472 -1.634 -4.915 1.00 94.25 174 ASN A O 1
ATOM 1336 N N . PRO A 1 175 ? 18.318 -0.938 -3.811 1.00 95.25 175 PRO A N 1
ATOM 1337 C CA . PRO A 1 175 ? 19.212 -1.113 -4.945 1.00 95.25 175 PRO A CA 1
ATOM 1338 C C . PRO A 1 175 ? 19.408 -2.596 -5.271 1.00 95.25 175 PRO A C 1
ATOM 1340 O O . PRO A 1 175 ? 19.615 -3.412 -4.368 1.00 95.25 175 PRO A O 1
ATOM 1343 N N . LEU A 1 176 ? 19.376 -2.939 -6.557 1.00 94.81 176 LEU A N 1
ATOM 1344 C CA . LEU A 1 176 ? 19.735 -4.279 -7.019 1.00 94.81 176 LEU A CA 1
ATOM 1345 C C . LEU A 1 176 ? 21.262 -4.473 -6.974 1.00 94.81 176 LEU A C 1
ATOM 1347 O O . LEU A 1 176 ? 21.988 -3.547 -7.350 1.00 94.81 176 LEU A O 1
ATOM 1351 N N . PRO A 1 177 ? 21.760 -5.660 -6.569 1.00 95.00 177 PRO A N 1
ATOM 1352 C CA . PRO A 1 177 ? 23.186 -5.976 -6.624 1.00 95.00 177 PRO A CA 1
ATOM 1353 C C . PRO A 1 177 ? 23.774 -5.715 -8.015 1.00 95.00 177 PRO A C 1
ATOM 1355 O O . PRO A 1 177 ? 23.098 -5.908 -9.024 1.00 95.00 177 PRO A O 1
ATOM 1358 N N . ASP A 1 178 ? 25.023 -5.251 -8.053 1.00 94.62 178 ASP A N 1
ATOM 1359 C CA . ASP A 1 178 ? 25.795 -5.019 -9.282 1.00 94.62 178 ASP A CA 1
ATOM 1360 C C . ASP A 1 178 ? 25.170 -4.026 -10.290 1.00 94.62 178 ASP A C 1
ATOM 1362 O O . ASP A 1 178 ? 25.565 -3.973 -11.454 1.00 94.62 178 ASP A O 1
ATOM 1366 N N . SER A 1 179 ? 24.221 -3.186 -9.855 1.00 93.56 179 SER A N 1
ATOM 1367 C CA . SER A 1 179 ? 23.609 -2.136 -10.680 1.00 93.56 179 SER A CA 1
ATOM 1368 C C . SER A 1 179 ? 23.258 -0.882 -9.863 1.00 93.56 179 SER A C 1
ATOM 1370 O O . SER A 1 179 ? 23.430 -0.843 -8.647 1.00 93.56 179 SER A O 1
ATOM 1372 N N . GLN A 1 180 ? 22.751 0.159 -10.532 1.00 93.94 180 GLN A N 1
ATOM 1373 C CA . GLN A 1 180 ? 22.191 1.358 -9.885 1.00 93.94 180 GLN A CA 1
ATOM 1374 C C . GLN A 1 180 ? 20.650 1.374 -9.890 1.00 93.94 180 GLN A C 1
ATOM 1376 O O . GLN A 1 180 ? 20.029 2.358 -9.483 1.00 93.94 180 GLN A O 1
ATOM 1381 N N . ILE A 1 181 ? 20.005 0.294 -10.345 1.00 94.56 181 ILE A N 1
ATOM 1382 C CA . ILE A 1 181 ? 18.541 0.199 -10.364 1.00 94.56 181 ILE A CA 1
ATOM 1383 C C . ILE A 1 181 ? 18.034 0.207 -8.922 1.00 94.56 181 ILE A C 1
ATOM 1385 O O . ILE A 1 181 ? 18.457 -0.613 -8.111 1.00 94.56 181 ILE A O 1
ATOM 1389 N N . GLY A 1 182 ? 17.129 1.137 -8.605 1.00 93.56 182 GLY A N 1
ATOM 1390 C CA . GLY A 1 182 ? 16.564 1.300 -7.261 1.00 93.56 182 GLY A CA 1
ATOM 1391 C C . GLY A 1 182 ? 17.460 2.061 -6.275 1.00 93.56 182 GLY A C 1
ATOM 1392 O O . GLY A 1 182 ? 17.075 2.219 -5.114 1.00 93.56 182 GLY A O 1
ATOM 1393 N N . ALA A 1 183 ? 18.631 2.545 -6.711 1.00 95.44 183 ALA A N 1
ATOM 1394 C CA . ALA A 1 183 ? 19.526 3.360 -5.896 1.00 95.44 183 ALA A CA 1
ATOM 1395 C C . ALA A 1 183 ? 19.055 4.822 -5.799 1.00 95.44 183 ALA A C 1
ATOM 1397 O O . ALA A 1 183 ? 18.432 5.377 -6.706 1.00 95.44 183 ALA A O 1
ATOM 1398 N N . LYS A 1 184 ? 19.400 5.483 -4.689 1.00 95.25 184 LYS A N 1
ATOM 1399 C CA . LYS A 1 184 ? 19.094 6.902 -4.487 1.00 95.25 184 LYS A CA 1
ATOM 1400 C C . LYS A 1 184 ? 19.789 7.763 -5.540 1.00 95.25 184 LYS A C 1
ATOM 1402 O O . LYS A 1 184 ? 20.999 7.674 -5.713 1.00 95.25 184 LYS A O 1
ATOM 1407 N N . GLY A 1 185 ? 19.021 8.635 -6.190 1.00 94.62 185 GLY A N 1
ATOM 1408 C CA . GLY A 1 185 ? 19.523 9.538 -7.231 1.00 94.62 185 GLY A CA 1
ATOM 1409 C C . GLY A 1 185 ? 19.512 8.953 -8.646 1.00 94.62 185 GLY A C 1
ATOM 1410 O O . GLY A 1 185 ? 19.880 9.666 -9.573 1.00 94.62 185 GLY A O 1
ATOM 1411 N N . TYR A 1 186 ? 19.055 7.711 -8.825 1.00 94.25 186 TYR A N 1
ATOM 1412 C CA . TYR A 1 186 ? 18.900 7.082 -10.135 1.00 94.25 186 TYR A CA 1
ATOM 1413 C C . TYR A 1 186 ? 17.421 6.893 -10.474 1.00 94.25 186 TYR A C 1
ATOM 1415 O O . TYR A 1 186 ? 16.634 6.434 -9.646 1.00 94.25 186 TYR A O 1
ATOM 1423 N N . LEU A 1 187 ? 17.049 7.232 -11.709 1.00 94.00 187 LEU A N 1
ATOM 1424 C CA . LEU A 1 187 ? 15.724 6.989 -12.272 1.00 94.00 187 LEU A CA 1
ATOM 1425 C C . LEU A 1 187 ? 15.886 6.094 -13.502 1.00 94.00 187 LEU A C 1
ATOM 1427 O O . LEU A 1 187 ? 16.421 6.531 -14.514 1.00 94.00 187 LEU A O 1
ATOM 1431 N N . GLY A 1 188 ? 15.451 4.840 -13.389 1.00 92.56 188 GLY A N 1
ATOM 1432 C CA . GLY A 1 188 ? 15.404 3.908 -14.514 1.00 92.56 188 GLY A CA 1
ATOM 1433 C C . GLY A 1 188 ? 14.071 3.999 -15.251 1.00 92.56 188 GLY A C 1
ATOM 1434 O O . GLY A 1 188 ? 13.035 4.259 -14.636 1.00 92.56 188 GLY A O 1
ATOM 1435 N N . ALA A 1 189 ? 14.088 3.742 -16.555 1.00 95.19 189 ALA A N 1
ATOM 1436 C CA . ALA A 1 189 ? 12.891 3.669 -17.380 1.00 95.19 189 ALA A CA 1
ATOM 1437 C C . ALA A 1 189 ? 12.946 2.408 -18.245 1.00 95.19 189 ALA A C 1
ATOM 1439 O O . ALA A 1 189 ? 13.940 2.149 -18.915 1.00 95.19 189 ALA A O 1
ATOM 1440 N N . ARG A 1 190 ? 11.868 1.619 -18.219 1.00 95.62 190 ARG A N 1
ATOM 1441 C CA . ARG A 1 190 ? 11.752 0.401 -19.024 1.00 95.62 190 ARG A CA 1
ATOM 1442 C C . ARG A 1 190 ? 11.418 0.766 -20.466 1.00 95.62 190 ARG A C 1
ATOM 1444 O O . ARG A 1 190 ? 10.418 1.440 -20.705 1.00 95.62 190 ARG A O 1
ATOM 1451 N N . ILE A 1 191 ? 12.165 0.210 -21.413 1.00 95.38 191 ILE A N 1
ATOM 1452 C CA . ILE A 1 191 ? 11.750 0.172 -22.814 1.00 95.38 191 ILE A CA 1
ATOM 1453 C C . ILE A 1 191 ? 10.789 -1.006 -23.044 1.00 95.38 191 ILE A C 1
ATOM 1455 O O . ILE A 1 191 ? 11.079 -2.147 -22.678 1.00 95.38 191 ILE A O 1
ATOM 1459 N N . GLN A 1 192 ? 9.601 -0.732 -23.587 1.00 96.31 192 GLN A N 1
ATOM 1460 C CA . GLN A 1 192 ? 8.591 -1.753 -23.893 1.00 96.31 192 GLN A CA 1
ATOM 1461 C C . GLN A 1 192 ? 8.046 -1.538 -25.316 1.00 96.31 192 GLN A C 1
ATOM 1463 O O . GLN A 1 192 ? 6.994 -0.915 -25.470 1.00 96.31 192 GLN A O 1
ATOM 1468 N N . PRO A 1 193 ? 8.760 -2.020 -26.349 1.00 95.44 193 PRO A N 1
ATOM 1469 C CA . PRO A 1 193 ? 8.319 -1.894 -27.732 1.00 95.44 193 PRO A CA 1
ATOM 1470 C C . PRO A 1 193 ? 7.108 -2.804 -27.975 1.00 95.44 193 PRO A C 1
ATOM 1472 O O . PRO A 1 193 ? 7.208 -4.023 -27.846 1.00 95.44 193 PRO A O 1
ATOM 1475 N N . ASN A 1 194 ? 5.953 -2.220 -28.295 1.00 95.81 194 ASN A N 1
ATOM 1476 C CA . ASN A 1 194 ? 4.687 -2.949 -28.429 1.00 95.81 194 ASN A CA 1
ATOM 1477 C C . ASN A 1 194 ? 4.213 -2.916 -29.886 1.00 95.81 194 ASN A C 1
ATOM 1479 O O . ASN A 1 194 ? 3.322 -2.140 -30.237 1.00 95.81 194 ASN A O 1
ATOM 1483 N N . SER A 1 195 ? 4.805 -3.752 -30.741 1.00 96.81 195 SER A N 1
ATOM 1484 C CA . SER A 1 195 ? 4.296 -3.925 -32.103 1.00 96.81 195 SER A CA 1
ATOM 1485 C C . SER A 1 195 ? 2.976 -4.709 -32.077 1.00 96.81 195 SER A C 1
ATOM 1487 O O . SER A 1 195 ? 2.942 -5.791 -31.494 1.00 96.81 195 SER A O 1
ATOM 1489 N N . PRO A 1 196 ? 1.892 -4.260 -32.743 1.00 96.75 196 PRO A N 1
ATOM 1490 C CA . PRO A 1 196 ? 0.615 -4.987 -32.756 1.00 96.75 196 PRO A CA 1
ATOM 1491 C C . PRO A 1 196 ? 0.685 -6.406 -33.342 1.00 96.75 196 PRO A C 1
ATOM 1493 O O . PRO A 1 196 ? -0.243 -7.191 -33.167 1.00 96.75 196 PRO A O 1
ATOM 1496 N N . THR A 1 197 ? 1.749 -6.704 -34.089 1.00 96.81 197 THR A N 1
ATOM 1497 C CA . THR A 1 197 ? 1.963 -7.986 -34.780 1.00 96.81 197 THR A CA 1
ATOM 1498 C C . THR A 1 197 ? 3.303 -8.623 -34.429 1.00 96.81 197 THR A C 1
ATOM 1500 O O . THR A 1 197 ? 3.726 -9.548 -35.118 1.00 96.81 197 THR A O 1
ATOM 1503 N N . ASP A 1 198 ? 3.989 -8.103 -33.407 1.00 96.88 198 ASP A N 1
ATOM 1504 C CA . ASP A 1 198 ? 5.361 -8.488 -33.066 1.00 96.88 198 ASP A CA 1
ATOM 1505 C C . ASP A 1 198 ? 6.323 -8.382 -34.268 1.00 96.88 198 ASP A C 1
ATOM 1507 O O . ASP A 1 198 ? 7.209 -9.216 -34.461 1.00 96.88 198 ASP A O 1
ATOM 1511 N N . ASN A 1 199 ? 6.143 -7.355 -35.112 1.00 98.12 199 ASN A N 1
ATOM 1512 C CA . ASN A 1 199 ? 6.996 -7.138 -36.276 1.00 98.12 199 ASN A CA 1
ATOM 1513 C C . ASN A 1 199 ? 8.418 -6.742 -35.817 1.00 98.12 199 ASN A C 1
ATOM 1515 O O . ASN A 1 199 ? 8.562 -5.731 -35.122 1.00 98.12 199 ASN A O 1
ATOM 1519 N N . PRO A 1 200 ? 9.473 -7.482 -36.215 1.00 98.12 200 PRO A N 1
ATOM 1520 C CA . PRO A 1 200 ? 10.834 -7.214 -35.751 1.00 98.12 200 PRO A CA 1
ATOM 1521 C C . PRO A 1 200 ? 11.373 -5.828 -36.115 1.00 98.12 200 PRO A C 1
ATOM 1523 O O . PRO A 1 200 ? 12.085 -5.238 -35.305 1.00 98.12 200 PRO A O 1
ATOM 1526 N N . ASP A 1 201 ? 11.028 -5.294 -37.290 1.00 98.06 201 ASP A N 1
ATOM 1527 C CA . ASP A 1 201 ? 11.514 -3.984 -37.738 1.00 98.06 201 ASP A CA 1
ATOM 1528 C C . ASP A 1 201 ? 10.873 -2.857 -36.920 1.00 98.06 201 ASP A C 1
ATOM 1530 O O . ASP A 1 201 ? 11.553 -1.929 -36.491 1.00 98.06 201 ASP A O 1
ATOM 1534 N N . ASP A 1 202 ? 9.571 -2.955 -36.649 1.00 97.62 202 ASP A N 1
ATOM 1535 C CA . ASP A 1 202 ? 8.841 -2.007 -35.799 1.00 97.62 202 ASP A CA 1
ATOM 1536 C C . ASP A 1 202 ? 9.394 -2.001 -34.363 1.00 97.62 202 ASP A C 1
ATOM 1538 O O . ASP A 1 202 ? 9.719 -0.949 -33.809 1.00 97.62 202 ASP A O 1
ATOM 1542 N N . ILE A 1 203 ? 9.605 -3.192 -33.789 1.00 98.31 203 ILE A N 1
ATOM 1543 C CA . ILE A 1 203 ? 10.246 -3.348 -32.476 1.00 98.31 203 ILE A CA 1
ATOM 1544 C C . ILE A 1 203 ? 11.640 -2.716 -32.481 1.00 98.31 203 ILE A C 1
ATOM 1546 O O . ILE A 1 203 ? 11.977 -1.967 -31.565 1.00 98.31 203 ILE A O 1
ATOM 1550 N N . PHE A 1 204 ? 12.446 -2.999 -33.506 1.00 98.06 204 PHE A N 1
ATOM 1551 C CA . PHE A 1 204 ? 13.803 -2.476 -33.628 1.00 98.06 204 PHE A CA 1
ATOM 1552 C C . PHE A 1 204 ? 13.826 -0.944 -33.642 1.00 98.06 204 PHE A C 1
ATOM 1554 O O . PHE A 1 204 ? 14.598 -0.338 -32.897 1.00 98.06 204 PHE A O 1
ATOM 1561 N N . TRP A 1 205 ? 12.949 -0.309 -34.423 1.00 97.81 205 TRP A N 1
ATOM 1562 C CA . TRP A 1 205 ? 12.872 1.151 -34.477 1.00 97.81 205 TRP A CA 1
ATOM 1563 C C . TRP A 1 205 ? 12.430 1.768 -33.149 1.00 97.81 205 TRP A C 1
ATOM 1565 O O . TRP A 1 205 ? 13.033 2.750 -32.720 1.00 97.81 205 TRP A O 1
ATOM 1575 N N . GLN A 1 206 ? 11.456 1.173 -32.453 1.00 97.44 206 GLN A N 1
ATOM 1576 C CA . GLN A 1 206 ? 11.050 1.619 -31.113 1.00 97.44 206 GLN A CA 1
ATOM 1577 C C . GLN A 1 206 ? 12.185 1.475 -30.086 1.00 97.44 206 GLN A C 1
ATOM 1579 O O . GLN A 1 206 ? 12.337 2.325 -29.207 1.00 97.44 206 GLN A O 1
ATOM 1584 N N . VAL A 1 207 ? 13.004 0.420 -30.199 1.00 98.00 207 VAL A N 1
ATOM 1585 C CA . VAL A 1 207 ? 14.174 0.227 -29.330 1.00 98.00 207 VAL A CA 1
ATOM 1586 C C . VAL A 1 207 ? 15.219 1.317 -29.555 1.00 98.00 207 VAL A C 1
ATOM 1588 O O . VAL A 1 207 ? 15.673 1.937 -28.593 1.00 98.00 207 VAL A O 1
ATOM 1591 N N . LEU A 1 208 ? 15.576 1.578 -30.816 1.00 97.75 208 LEU A N 1
ATOM 1592 C CA . LEU A 1 208 ? 16.543 2.624 -31.154 1.00 97.75 208 LEU A CA 1
ATOM 1593 C C . LEU A 1 208 ? 16.071 4.014 -30.715 1.00 97.75 208 LEU A C 1
ATOM 1595 O O . LEU A 1 208 ? 16.878 4.798 -30.210 1.00 97.75 208 LEU A O 1
ATOM 1599 N N . ASP A 1 209 ? 14.781 4.307 -30.874 1.00 97.12 209 ASP A N 1
ATOM 1600 C CA . ASP A 1 209 ? 14.191 5.565 -30.420 1.00 97.12 209 ASP A CA 1
ATOM 1601 C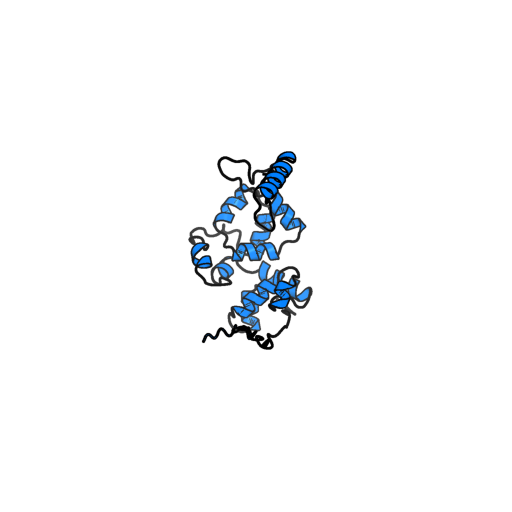 C . ASP A 1 209 ? 14.311 5.714 -28.897 1.00 97.12 209 ASP A C 1
ATOM 1603 O O . ASP A 1 209 ? 14.876 6.699 -28.422 1.00 97.12 209 ASP A O 1
ATOM 1607 N N . GLY A 1 210 ? 13.912 4.704 -28.115 1.00 97.31 210 GLY A N 1
ATOM 1608 C CA . GLY A 1 210 ? 14.036 4.750 -26.653 1.00 97.31 210 GLY A CA 1
ATOM 1609 C C . GLY A 1 210 ? 15.481 4.915 -26.168 1.00 97.31 210 GLY A C 1
ATOM 1610 O O . GLY A 1 210 ? 15.748 5.727 -25.277 1.00 97.31 210 GLY A O 1
ATOM 1611 N N . TRP A 1 211 ? 16.440 4.238 -26.807 1.00 96.88 211 TRP A N 1
ATOM 1612 C CA . TRP A 1 211 ? 17.865 4.410 -26.497 1.00 96.88 211 TRP A CA 1
ATOM 1613 C C . TRP A 1 211 ? 18.370 5.829 -26.757 1.00 96.88 211 TRP A C 1
ATOM 1615 O O . TRP A 1 211 ? 19.208 6.318 -25.997 1.00 96.88 211 TRP A O 1
ATOM 1625 N N . SER A 1 212 ? 17.846 6.522 -27.773 1.00 97.44 212 SER A N 1
ATOM 1626 C CA . SER A 1 212 ? 18.211 7.918 -28.051 1.00 97.44 212 SER A CA 1
ATOM 1627 C C . SER A 1 212 ? 17.848 8.878 -26.904 1.00 97.44 212 SER A C 1
ATOM 1629 O O . SER A 1 212 ? 18.494 9.915 -26.743 1.00 97.44 212 SER A O 1
ATOM 1631 N N . TYR A 1 213 ? 16.893 8.487 -26.051 1.00 96.50 213 TYR A N 1
ATOM 1632 C CA . TYR A 1 213 ? 16.480 9.191 -24.832 1.00 96.50 213 TYR A CA 1
ATOM 1633 C C . TYR A 1 213 ? 17.039 8.574 -23.539 1.00 96.50 213 TYR A C 1
ATOM 1635 O O . TYR A 1 213 ? 16.592 8.935 -22.450 1.00 96.50 213 TYR A O 1
ATOM 1643 N N . ALA A 1 214 ? 18.005 7.653 -23.634 1.00 94.50 214 ALA A N 1
ATOM 1644 C CA . ALA A 1 214 ? 18.551 6.902 -22.499 1.00 94.50 214 ALA A CA 1
ATOM 1645 C C . ALA A 1 214 ? 17.490 6.107 -21.703 1.00 94.50 214 ALA A C 1
ATOM 1647 O O . ALA A 1 214 ? 17.591 5.960 -20.485 1.00 94.50 214 ALA A O 1
ATOM 1648 N N . VAL A 1 215 ? 16.472 5.587 -22.397 1.00 95.56 215 VAL A N 1
ATOM 1649 C CA . VAL A 1 215 ? 15.475 4.652 -21.856 1.00 95.56 215 VAL A CA 1
ATOM 1650 C C . VAL A 1 215 ? 15.874 3.232 -22.244 1.00 95.56 215 VAL A C 1
ATOM 1652 O O . VAL A 1 215 ? 16.061 2.958 -23.428 1.00 95.56 215 VAL A O 1
ATOM 1655 N N . GLY A 1 216 ? 15.974 2.319 -21.279 1.00 90.56 216 GLY A N 1
ATOM 1656 C CA . GLY A 1 216 ? 16.436 0.949 -21.520 1.00 90.56 216 GLY A CA 1
ATOM 1657 C C . GLY A 1 216 ? 17.026 0.298 -20.287 1.00 90.56 216 GLY A C 1
ATOM 1658 O O . GLY A 1 216 ? 17.790 0.982 -19.573 1.00 90.56 216 GLY A O 1
#

Foldseek 3Di:
DDDDDDDDDDDDPPPPPPPPDPPPLDADEDPDDDVLAAPQNVCCVPPVHDDLVVSQLLLLCLADDDVVSSVNRSHHPDPNSNVRSLSNQQSDFQVVCLVRPSDDDPVCVVQQQDPDDDDDPQGTGLNSVLVCLQPDAQVVCVVCVSNHGPSSVSSNVSNDDPVSVCSNLLGHFDADPPDCVRPHPDDAAAQDQDDVVVDPVSSVVSVVVCVVVVHD

Radius of gyration: 25.02 Å; Cα contacts (8 Å, |Δi|>4): 236; chains: 1; bounding box: 54×52×82 Å

Sequence (216 aa):
MLGSSIALTLSFTRSRKATAENRNSGAVSIPEIRDGEDLFSYLNRTNGAFDPDLYRKLLGAANEFKEGDQLIGVAAADQASRLNARSLLANTRIKDINAHPVYQDQLTDYITPEQTVTTSSTVETVGDLKQLLLTEQEATIKKISQHLSSDVIGCVVKLMSQQELITVGSKIFNPLPDSQIGAKGYLGARIQPNSPTDNPDDIFWQVLDGWSYAVG